Protein AF-A0A8S1RI18-F1 (afdb_monomer_lite)

Radius of gyration: 28.39 Å; chains: 1; bounding box: 88×95×50 Å

Foldseek 3Di:
DDPVVVVVVVVVVVVPDDDPPPPPPPPVPPPPVVVVVVVVVVVVPDQKDWDWDAALVGDTAIEMEGAPPPPPDDPLQVVCVVVVLQAAAEEEEEFQAFPPPVCPVPPLLLLLLLVLVLCLVRVYAYEYAQADRNNLVNCVVSVHAYEHEHAQVAADEDDNDDPDDDRRYGDPSHRYYYHHDDPPGHQLNCLLVRVVSNQSSQCGPCCVPVVDDGFAYAYEYPCNDPSRLSNLVSCLVVLHAYEQEDDDPQSVCVLVVHPRPDPSSVVSVPDPSYHYHYDPDSHSNVSNCVSNCRRPDDDDPDPPDDPDD

Sequence (309 aa):
MSEQAEEELQQQLDEQQQPDNNQFDTQIPSEDPNVFMTQQKLEQNQVWKCFDFLFPAGKLAKLIKLNYSQPKTFPMTEILTKLKLDDGLPVLNFIGCRHNFDNPNSNRGKFYAGIARACHNTDAVIIDNAITTGIEKYSLRRNCTLIGIAPEQAVSYPKLNPTKIEKNELSNGHTHIFLIGGDNVNYGTEALFKINLCKAIATGKISKTQGRPRCKIVNILFADSNDCFDEIREAIINKLPIIVVRGSHLCNQFIDQEKILDAEFEDIMNDKDGFFFPLQKLDSEVIAQMVHYLLTFTPSLPKKELNKK

Structure (mmCIF, N/CA/C/O backbone):
data_AF-A0A8S1RI18-F1
#
_entry.id   AF-A0A8S1RI18-F1
#
loop_
_atom_site.group_PDB
_atom_site.id
_atom_site.type_symbol
_atom_site.label_atom_id
_atom_site.label_alt_id
_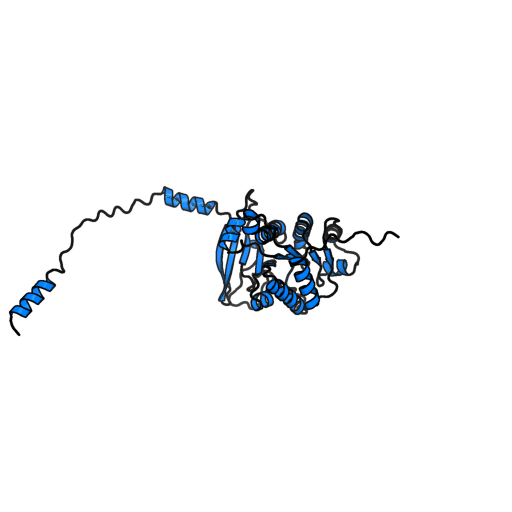atom_site.label_comp_id
_atom_site.label_asym_id
_atom_site.label_entity_id
_atom_site.label_seq_id
_atom_site.pdbx_PDB_ins_code
_atom_site.Cartn_x
_atom_site.Cartn_y
_atom_site.Cartn_z
_atom_site.occupancy
_atom_site.B_iso_or_equiv
_atom_site.auth_seq_id
_atom_site.auth_comp_id
_atom_site.auth_asym_id
_atom_site.auth_atom_id
_atom_site.pdbx_PDB_model_num
ATOM 1 N N . MET A 1 1 ? -47.232 -69.186 26.752 1.00 54.38 1 MET A N 1
ATOM 2 C CA . MET A 1 1 ? -47.227 -67.740 27.039 1.00 54.38 1 MET A CA 1
ATOM 3 C C . MET A 1 1 ? -48.680 -67.329 27.088 1.00 54.38 1 MET A C 1
ATOM 5 O O . MET A 1 1 ? -49.419 -67.746 26.211 1.00 54.38 1 MET A O 1
ATOM 9 N N . SER A 1 2 ? -49.099 -66.753 28.208 1.00 58.75 2 SER A N 1
ATOM 10 C CA . SER A 1 2 ? -50.499 -66.580 28.608 1.00 58.75 2 SER A CA 1
ATOM 11 C C . SER A 1 2 ? -51.198 -65.482 27.807 1.00 58.75 2 SER A C 1
ATOM 13 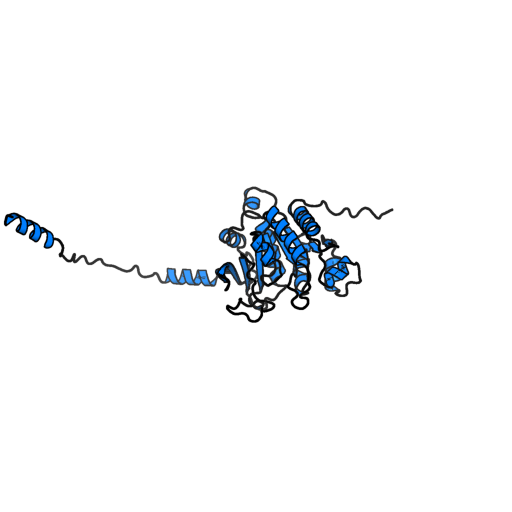O O . SER A 1 2 ? -50.578 -64.455 27.555 1.00 58.75 2 SER A O 1
ATOM 15 N N . GLU A 1 3 ? -52.486 -65.673 27.497 1.00 54.62 3 GLU A N 1
ATOM 16 C CA . GLU A 1 3 ? -53.381 -64.705 26.819 1.00 54.62 3 GLU A CA 1
ATOM 17 C C . GLU A 1 3 ? -53.357 -63.298 27.450 1.00 54.62 3 GLU A C 1
ATOM 19 O O . GLU A 1 3 ? -53.548 -62.303 26.764 1.00 54.62 3 GLU A O 1
ATOM 24 N N . GLN A 1 4 ? -53.002 -63.191 28.733 1.00 56.34 4 GLN A N 1
ATOM 25 C CA . GLN A 1 4 ? -52.826 -61.910 29.429 1.00 56.34 4 GLN A CA 1
ATOM 26 C C . GLN A 1 4 ? -51.651 -61.059 28.911 1.00 56.34 4 GLN A C 1
ATOM 28 O O . GLN A 1 4 ? -51.648 -59.852 29.111 1.00 56.34 4 GLN A O 1
ATOM 33 N N . ALA A 1 5 ? -50.664 -61.653 28.231 1.00 57.31 5 ALA A N 1
ATOM 34 C CA . ALA A 1 5 ? -49.534 -60.914 27.659 1.00 57.31 5 ALA A CA 1
ATOM 35 C C . ALA A 1 5 ? -49.830 -60.342 26.258 1.00 57.31 5 ALA A C 1
ATOM 37 O O . ALA A 1 5 ? -49.127 -59.435 25.817 1.00 57.31 5 ALA A O 1
ATOM 38 N N . GLU A 1 6 ? -50.855 -60.848 25.560 1.00 57.34 6 GLU A N 1
ATOM 39 C CA . GLU A 1 6 ? -51.304 -60.290 24.274 1.00 57.34 6 GLU A CA 1
ATOM 40 C C . GLU A 1 6 ? -52.305 -59.139 24.472 1.00 57.34 6 GLU A C 1
ATOM 42 O O . GLU A 1 6 ? -52.260 -58.171 23.716 1.00 57.34 6 GLU A O 1
ATOM 47 N N . GLU A 1 7 ? -53.126 -59.157 25.532 1.00 58.88 7 GLU A N 1
ATOM 48 C CA . GLU A 1 7 ? -54.029 -58.034 25.849 1.00 58.88 7 GLU A CA 1
ATOM 49 C C . GLU A 1 7 ? -53.285 -56.763 26.303 1.00 58.88 7 GLU A C 1
ATOM 51 O O . GLU A 1 7 ? -53.672 -55.659 25.915 1.00 58.88 7 GLU A O 1
ATOM 56 N N . GLU A 1 8 ? -52.179 -56.887 27.049 1.00 58.62 8 GLU A N 1
ATOM 57 C CA . GLU A 1 8 ? -51.375 -55.722 27.466 1.00 58.62 8 GLU A CA 1
ATOM 58 C C . GLU A 1 8 ? -50.598 -55.084 26.300 1.00 58.62 8 GLU A C 1
ATOM 60 O O . GLU A 1 8 ? -50.376 -53.871 26.293 1.00 58.62 8 GLU A O 1
ATOM 65 N N . LEU A 1 9 ? -50.226 -55.866 25.278 1.00 54.62 9 LEU A N 1
ATOM 66 C CA . LEU A 1 9 ? -49.532 -55.350 24.094 1.00 54.62 9 LEU A CA 1
ATOM 67 C C . LEU A 1 9 ? -50.502 -54.680 23.105 1.00 54.62 9 LEU A C 1
ATOM 69 O O . LEU A 1 9 ? -50.125 -53.720 22.432 1.00 54.62 9 LEU A O 1
ATOM 73 N N . GLN A 1 10 ? -51.759 -55.134 23.053 1.00 56.03 10 GLN A N 1
ATOM 74 C CA . GLN A 1 10 ? -52.799 -54.510 22.234 1.00 56.03 10 GLN A CA 1
ATOM 75 C C . GLN A 1 10 ? -53.278 -53.175 22.841 1.00 56.03 10 GLN A C 1
ATOM 77 O O . GLN A 1 10 ? -53.477 -52.213 22.103 1.00 56.03 10 GLN A O 1
ATOM 82 N N . GLN A 1 11 ? -53.360 -53.059 24.176 1.00 55.84 11 GLN A N 1
ATOM 83 C CA . GLN A 1 11 ? -53.716 -51.791 24.838 1.00 55.84 11 GLN A CA 1
ATOM 84 C C . GLN A 1 11 ? -52.637 -50.702 24.712 1.00 55.84 11 GLN A C 1
ATOM 86 O O . GLN A 1 11 ? -52.975 -49.523 24.663 1.00 55.84 11 GLN A O 1
ATOM 91 N N . GLN A 1 12 ? -51.354 -51.060 24.582 1.00 54.59 12 GLN A N 1
ATOM 92 C CA . GLN A 1 12 ? -50.283 -50.073 24.361 1.00 54.59 12 GLN A CA 1
ATOM 93 C C . GLN A 1 12 ? -50.201 -49.554 22.915 1.00 54.59 12 GLN A C 1
ATOM 95 O O . GLN A 1 12 ? -49.590 -48.510 22.679 1.00 54.59 12 GLN A O 1
ATOM 100 N N . LEU A 1 13 ? -50.811 -50.244 21.945 1.00 51.06 13 LEU A N 1
ATOM 101 C CA . LEU A 1 13 ? -50.834 -49.817 20.539 1.00 51.06 13 LEU A CA 1
ATOM 102 C C . LEU A 1 13 ? -52.035 -48.918 20.197 1.00 51.06 13 LEU A C 1
ATOM 104 O O . LEU A 1 13 ? -51.938 -48.128 19.257 1.00 51.06 13 LEU A O 1
ATOM 108 N N . ASP A 1 14 ? -53.109 -48.957 20.990 1.00 47.59 14 ASP A N 1
ATOM 109 C CA . ASP A 1 14 ? -54.308 -48.132 20.775 1.00 47.59 14 ASP A CA 1
ATOM 110 C C . ASP A 1 14 ? -54.229 -46.730 21.427 1.00 47.59 14 ASP A C 1
ATOM 112 O O . ASP A 1 14 ? -54.987 -45.834 21.054 1.00 47.59 14 ASP A O 1
ATOM 116 N N . GLU A 1 15 ? -53.264 -46.469 22.320 1.00 44.47 15 GLU A N 1
ATOM 117 C CA . GLU A 1 15 ? -53.030 -45.128 22.899 1.00 44.47 15 GLU A CA 1
ATOM 118 C C . GLU A 1 15 ? -52.176 -44.188 22.015 1.00 44.47 15 GLU A C 1
ATOM 120 O O . GLU A 1 15 ? -51.974 -43.027 22.368 1.00 44.47 15 GLU A O 1
ATOM 125 N N . GLN A 1 16 ? -51.707 -44.626 20.836 1.00 45.16 16 GLN A N 1
ATOM 126 C CA . GLN A 1 16 ? -50.887 -43.796 19.928 1.00 45.16 16 GLN A CA 1
ATOM 127 C C . GLN A 1 16 ? -51.613 -43.241 18.690 1.00 45.16 16 GLN A C 1
ATOM 129 O O . GLN A 1 16 ? -50.969 -42.658 17.817 1.00 45.16 16 GLN A O 1
ATOM 134 N N . GLN A 1 17 ? -52.942 -43.349 18.597 1.00 44.94 17 GLN A N 1
ATOM 135 C CA . GLN A 1 17 ? -53.705 -42.743 17.495 1.00 44.94 17 GLN A CA 1
ATOM 136 C C . GLN A 1 17 ? -54.956 -42.003 17.982 1.00 44.94 17 GLN A C 1
ATOM 138 O O . GLN A 1 17 ? -56.080 -42.328 17.611 1.00 44.94 17 GLN A O 1
ATOM 143 N N . GLN A 1 18 ? -54.761 -40.943 18.768 1.00 43.41 18 GLN A N 1
ATOM 144 C CA . GLN A 1 18 ? -55.733 -39.850 18.819 1.00 43.41 18 GLN A CA 1
ATOM 145 C C . GLN A 1 18 ? -55.177 -38.644 18.053 1.00 43.41 18 GLN A C 1
ATOM 147 O O . GLN A 1 18 ? -54.109 -38.141 18.403 1.00 43.41 18 GLN A O 1
ATOM 152 N N . PRO A 1 19 ? -55.860 -38.163 16.998 1.00 40.69 19 PRO A N 1
ATOM 153 C CA . PRO A 1 19 ? -55.546 -36.871 16.421 1.00 40.69 19 PRO A CA 1
ATOM 154 C C . PRO A 1 19 ? -56.014 -35.802 17.409 1.00 40.69 19 PRO A C 1
ATOM 156 O O . PRO A 1 19 ? -57.213 -35.567 17.565 1.00 40.69 19 PRO A O 1
ATOM 159 N N . ASP A 1 20 ? -55.059 -35.166 18.083 1.00 38.50 20 ASP A N 1
ATOM 160 C CA . ASP A 1 20 ? -55.299 -33.952 18.851 1.00 38.50 20 ASP A CA 1
ATOM 161 C C . ASP A 1 20 ? -55.822 -32.881 17.889 1.00 38.50 20 ASP A C 1
ATOM 163 O O . ASP A 1 20 ? -55.082 -32.238 17.143 1.00 38.50 20 ASP A O 1
ATOM 167 N N . ASN A 1 21 ? -57.140 -32.711 17.887 1.00 42.19 21 ASN A N 1
ATOM 168 C CA . ASN A 1 21 ? -57.851 -31.699 17.122 1.00 42.19 21 ASN A CA 1
ATOM 169 C C . ASN A 1 21 ? -57.775 -30.351 17.861 1.00 42.19 21 ASN A C 1
ATOM 171 O O . ASN A 1 21 ? -58.778 -29.669 18.069 1.00 42.19 21 ASN A O 1
ATOM 175 N N . ASN A 1 22 ? -56.568 -29.976 18.290 1.00 39.34 22 ASN A N 1
ATOM 176 C CA . ASN A 1 22 ? -56.281 -28.627 18.738 1.00 39.34 22 ASN A CA 1
ATOM 177 C C . ASN A 1 22 ? -56.082 -27.779 17.487 1.00 39.34 22 ASN A C 1
ATOM 179 O O . ASN A 1 22 ? -55.027 -27.806 16.852 1.00 39.34 22 ASN A O 1
ATOM 183 N N . GLN A 1 23 ? -57.119 -27.015 17.141 1.00 44.06 23 GLN A N 1
ATOM 184 C CA . GLN A 1 23 ? -56.980 -25.814 16.327 1.00 44.06 23 GLN A CA 1
ATOM 185 C C . GLN A 1 23 ? -55.990 -24.877 17.031 1.00 44.06 23 GLN A C 1
ATOM 187 O O . GLN A 1 23 ? -56.370 -24.008 17.813 1.00 44.06 23 GLN A O 1
ATOM 192 N N . PHE A 1 24 ? -54.698 -25.071 16.770 1.00 37.12 24 PHE A N 1
ATOM 193 C CA . PHE A 1 24 ? -53.731 -24.004 16.917 1.00 37.12 24 PHE A CA 1
ATOM 194 C C . PHE A 1 24 ? -54.097 -22.971 15.867 1.00 37.12 24 PHE A C 1
ATOM 196 O O . PHE A 1 24 ? -53.894 -23.174 14.671 1.00 37.12 24 PHE A O 1
ATOM 203 N N . ASP A 1 25 ? -54.680 -21.881 16.346 1.00 41.97 25 ASP A N 1
ATOM 204 C CA . ASP A 1 25 ? -54.830 -20.636 15.618 1.00 41.97 25 ASP A CA 1
ATOM 205 C C . ASP A 1 25 ? -53.409 -20.112 15.341 1.00 41.97 25 ASP A C 1
ATOM 207 O O . ASP A 1 25 ? -52.864 -19.270 16.054 1.00 41.97 25 ASP A O 1
ATOM 211 N N . THR A 1 26 ? -52.735 -20.688 14.340 1.00 41.25 26 THR A N 1
ATOM 212 C CA . THR A 1 26 ? -51.529 -20.122 13.742 1.00 41.25 26 THR A CA 1
ATOM 213 C C . THR A 1 26 ? -51.964 -18.930 12.910 1.00 41.25 26 THR A C 1
ATOM 215 O O . THR A 1 26 ? -51.890 -18.914 11.682 1.00 41.25 26 THR A O 1
ATOM 218 N N . GLN A 1 27 ? -52.383 -17.876 13.610 1.00 38.00 27 GLN A N 1
ATOM 219 C CA . GLN A 1 27 ? -52.163 -16.534 13.116 1.00 38.00 27 GLN A CA 1
ATOM 220 C C . GLN A 1 27 ? -50.649 -16.401 12.972 1.00 38.00 27 GLN A C 1
ATOM 222 O O . GLN A 1 27 ? -49.933 -16.102 13.927 1.00 38.00 27 GLN A O 1
ATOM 227 N N . ILE A 1 28 ? -50.154 -16.708 11.770 1.00 44.69 28 ILE A N 1
ATOM 228 C CA . ILE A 1 28 ? -48.873 -16.208 11.286 1.00 44.69 28 ILE A CA 1
ATOM 229 C C . ILE A 1 28 ? -48.911 -14.725 11.652 1.00 44.69 28 ILE A C 1
ATOM 231 O O . ILE A 1 28 ? -49.828 -14.045 11.175 1.00 44.69 28 ILE A O 1
ATOM 235 N N . PRO A 1 29 ? -48.031 -14.233 12.547 1.00 42.97 29 PRO A N 1
ATOM 236 C CA . PRO A 1 29 ? -47.996 -12.817 12.864 1.00 42.97 29 PRO A CA 1
ATOM 237 C C . PRO A 1 29 ? -47.922 -12.114 11.523 1.00 42.97 29 PRO A C 1
ATOM 239 O O . PRO A 1 29 ? -47.009 -12.411 10.749 1.00 42.97 29 PRO A O 1
ATOM 242 N N . SER A 1 30 ? -48.932 -11.304 11.198 1.00 48.03 30 SER A N 1
ATOM 243 C CA . SER A 1 30 ? -48.965 -10.586 9.931 1.00 48.03 30 SER A CA 1
ATOM 244 C C . SER A 1 30 ? -47.607 -9.922 9.789 1.00 48.03 30 SER A C 1
ATOM 246 O O . SER A 1 30 ? -47.255 -9.131 10.669 1.00 48.03 30 SER A O 1
ATOM 248 N N . GLU A 1 31 ? -46.827 -10.323 8.779 1.00 49.22 31 GLU A N 1
ATOM 249 C CA . GLU A 1 31 ? -45.525 -9.730 8.505 1.00 49.22 31 GLU A CA 1
ATOM 250 C C . GLU A 1 31 ? -45.768 -8.237 8.417 1.00 49.22 31 GLU A C 1
ATOM 252 O O . GLU A 1 31 ? -46.395 -7.764 7.471 1.00 49.22 31 GLU A O 1
ATOM 257 N N . ASP A 1 32 ? -45.391 -7.520 9.474 1.00 48.16 32 ASP A N 1
ATOM 258 C CA . ASP A 1 32 ? -45.675 -6.107 9.584 1.00 48.16 32 ASP A CA 1
ATOM 259 C C . ASP A 1 32 ? -44.940 -5.478 8.395 1.00 48.16 32 ASP A C 1
ATOM 261 O O . ASP A 1 32 ? -43.704 -5.537 8.343 1.00 48.16 32 ASP A O 1
ATOM 265 N N . PRO A 1 33 ? -45.649 -4.952 7.378 1.00 49.59 33 PRO A N 1
ATOM 266 C CA . PRO A 1 33 ? -45.019 -4.499 6.139 1.00 49.59 33 PRO A CA 1
ATOM 267 C C . PRO A 1 33 ? -44.017 -3.372 6.416 1.00 49.59 33 PRO A C 1
ATOM 269 O O . PRO A 1 33 ? -43.112 -3.110 5.620 1.00 49.59 33 PRO A O 1
ATOM 272 N N . ASN A 1 34 ? -44.121 -2.752 7.594 1.00 51.06 34 ASN A N 1
ATOM 273 C CA . ASN A 1 34 ? -43.151 -1.813 8.121 1.00 51.06 34 ASN A CA 1
ATOM 274 C C . ASN A 1 34 ? -41.800 -2.463 8.454 1.00 51.06 34 ASN A C 1
ATOM 276 O O . ASN A 1 34 ? -40.777 -1.837 8.202 1.00 51.06 34 ASN A O 1
ATOM 280 N N . VAL A 1 35 ? -41.734 -3.702 8.948 1.00 49.06 35 VAL A N 1
ATOM 281 C CA . VAL A 1 35 ? -40.464 -4.387 9.269 1.00 49.06 35 VAL A CA 1
ATOM 282 C C . VAL A 1 35 ? -39.681 -4.709 7.989 1.00 49.06 35 VAL A C 1
ATOM 284 O O . VAL A 1 35 ? -38.484 -4.418 7.914 1.00 49.06 35 VAL A O 1
ATOM 287 N N . PHE A 1 36 ? -40.363 -5.190 6.944 1.00 43.41 36 PHE A N 1
ATOM 288 C CA . PHE A 1 36 ? -39.761 -5.457 5.629 1.00 43.41 36 PHE A CA 1
ATOM 289 C C . PHE A 1 36 ? -39.310 -4.168 4.921 1.00 43.41 36 PHE A C 1
ATOM 291 O O . PHE A 1 36 ? -38.193 -4.090 4.402 1.00 43.41 36 PHE A O 1
ATOM 298 N N . MET A 1 37 ? -40.133 -3.113 4.961 1.00 45.47 37 MET A N 1
ATOM 299 C CA . MET A 1 37 ? -39.761 -1.806 4.405 1.00 45.47 37 MET A CA 1
ATOM 300 C C . MET A 1 37 ? -38.626 -1.124 5.180 1.00 45.47 37 MET A C 1
ATOM 302 O O . MET A 1 37 ? -37.830 -0.400 4.581 1.00 45.47 37 MET A O 1
ATOM 306 N N . THR A 1 38 ? -38.506 -1.361 6.491 1.00 47.53 38 THR A N 1
ATOM 307 C CA . THR A 1 38 ? -37.419 -0.794 7.305 1.00 47.53 38 THR A CA 1
ATOM 308 C C . THR A 1 38 ? -36.087 -1.485 7.012 1.00 47.53 38 THR A C 1
ATOM 310 O O . THR A 1 38 ? -35.077 -0.793 6.894 1.00 47.53 38 THR A O 1
ATOM 313 N N . GLN A 1 39 ? -36.070 -2.808 6.789 1.00 44.31 39 GLN A N 1
ATOM 314 C CA . GLN A 1 39 ? -34.868 -3.528 6.340 1.00 44.31 39 GLN A CA 1
ATOM 315 C C . GLN A 1 39 ? -34.424 -3.115 4.928 1.00 44.31 39 GLN A C 1
ATOM 317 O O . GLN A 1 39 ? -33.249 -2.805 4.734 1.00 44.31 39 GLN A O 1
ATOM 322 N N . GLN A 1 40 ? -35.346 -2.991 3.966 1.00 47.97 40 GLN A N 1
ATOM 323 C CA . GLN A 1 40 ? -35.005 -2.513 2.617 1.00 47.97 40 GLN A CA 1
ATOM 324 C C . GLN A 1 40 ? -34.518 -1.053 2.604 1.00 47.97 40 GLN A C 1
ATOM 326 O O . GLN A 1 40 ? -33.571 -0.728 1.886 1.00 47.97 40 GLN A O 1
ATOM 331 N N . LYS A 1 41 ? -35.095 -0.163 3.429 1.00 45.03 41 LYS A N 1
ATOM 332 C CA . LYS A 1 41 ? -34.588 1.216 3.589 1.00 45.03 41 LYS A CA 1
ATOM 333 C C . LYS A 1 41 ? -33.220 1.280 4.275 1.00 45.03 41 LYS A C 1
ATOM 335 O O . LYS A 1 41 ? -32.428 2.163 3.950 1.00 45.03 41 LYS A O 1
ATOM 340 N N . LEU A 1 42 ? -32.932 0.370 5.208 1.00 49.25 42 LEU A N 1
ATOM 341 C CA . LEU A 1 42 ? -31.613 0.242 5.843 1.00 49.25 42 LEU A CA 1
ATOM 342 C C . LEU A 1 42 ? -30.545 -0.222 4.841 1.00 49.25 42 LEU A C 1
ATOM 344 O O . LEU A 1 42 ? -29.436 0.309 4.853 1.00 49.25 42 LEU A O 1
ATOM 348 N N . GLU A 1 43 ? -30.884 -1.136 3.928 1.00 51.03 43 GLU A N 1
ATOM 349 C CA . GLU A 1 43 ? -29.981 -1.571 2.854 1.00 51.03 43 GLU A CA 1
ATOM 350 C C . GLU A 1 43 ? -29.734 -0.488 1.792 1.00 51.03 43 GLU A C 1
ATOM 352 O O . GLU A 1 43 ? -28.623 -0.387 1.268 1.00 51.03 43 GLU A O 1
ATOM 357 N N . GLN A 1 44 ? -30.731 0.354 1.494 1.00 50.12 44 GLN A N 1
ATOM 358 C CA . GLN A 1 44 ? -30.609 1.434 0.502 1.00 50.12 44 GLN A CA 1
ATOM 359 C C . GLN A 1 44 ? -29.662 2.568 0.930 1.00 50.12 44 GLN A C 1
ATOM 361 O O . GLN A 1 44 ? -29.113 3.250 0.069 1.00 50.12 44 GLN A O 1
ATOM 366 N N . ASN A 1 45 ? -29.410 2.738 2.233 1.00 60.25 45 ASN A N 1
ATOM 367 C CA . ASN A 1 45 ? -28.475 3.742 2.762 1.00 60.25 45 ASN A CA 1
ATOM 368 C C . ASN A 1 45 ? -27.109 3.160 3.162 1.00 60.25 45 ASN A C 1
ATOM 370 O O . ASN A 1 45 ? -26.281 3.856 3.757 1.00 60.25 45 ASN A O 1
ATOM 374 N N . GLN A 1 46 ? -26.854 1.883 2.871 1.00 74.25 46 GLN A N 1
ATOM 375 C CA . GLN A 1 46 ? -25.617 1.240 3.285 1.00 74.25 46 GLN A CA 1
ATOM 376 C C . GLN A 1 46 ? -24.451 1.679 2.385 1.00 74.25 46 GLN A C 1
ATOM 378 O O . GLN A 1 46 ? -24.305 1.227 1.251 1.00 74.25 46 GLN A O 1
ATOM 383 N N . VAL A 1 47 ? -23.583 2.550 2.909 1.00 87.62 47 VAL A N 1
ATOM 384 C CA . VAL A 1 47 ? -22.419 3.094 2.175 1.00 87.62 47 VAL A CA 1
ATOM 385 C C . VAL A 1 47 ? -21.312 2.063 1.918 1.00 87.62 47 VAL A C 1
ATOM 387 O O . VAL A 1 47 ? -20.352 2.348 1.204 1.00 87.62 47 VAL A O 1
ATOM 390 N N . TRP A 1 48 ? -21.420 0.862 2.496 1.00 92.25 48 TRP A N 1
ATOM 391 C CA . TRP A 1 48 ? -20.463 -0.220 2.296 1.00 92.25 48 TRP A CA 1
ATOM 392 C C . TRP A 1 48 ? -21.083 -1.608 2.478 1.00 92.25 48 TRP A C 1
ATOM 394 O O . TRP A 1 48 ? -21.988 -1.797 3.286 1.00 92.25 48 TRP A O 1
ATOM 404 N N . LYS A 1 49 ? -20.551 -2.607 1.771 1.00 94.00 49 LYS A N 1
ATOM 405 C CA . LYS A 1 49 ? -20.894 -4.029 1.931 1.00 94.00 49 LYS A CA 1
ATOM 406 C C . LYS A 1 49 ? -19.622 -4.855 2.070 1.00 94.00 49 LYS A C 1
ATOM 408 O O . LYS A 1 49 ? -18.593 -4.491 1.513 1.00 94.00 49 LYS A O 1
ATOM 413 N N . CYS A 1 50 ? -19.685 -5.958 2.812 1.00 95.94 50 CYS A N 1
ATOM 414 C CA . CYS A 1 50 ? -18.555 -6.866 3.014 1.00 95.94 50 CYS A CA 1
ATOM 415 C C . CYS A 1 50 ? -18.964 -8.294 2.659 1.00 95.94 50 CYS A C 1
ATOM 417 O O . CYS A 1 50 ? -19.989 -8.776 3.140 1.00 95.94 50 CYS A O 1
ATOM 419 N N . PHE A 1 51 ? -18.152 -8.937 1.827 1.00 97.06 51 PHE A N 1
ATOM 420 C CA . PHE A 1 51 ? -18.369 -10.260 1.261 1.00 97.06 51 PHE A CA 1
ATOM 421 C C . PHE A 1 51 ? -17.171 -11.161 1.553 1.00 97.06 51 PHE A C 1
ATOM 423 O O . PHE A 1 51 ? -16.034 -10.691 1.657 1.00 97.06 51 PHE A O 1
ATOM 430 N N . ASP A 1 52 ? -17.419 -12.465 1.618 1.00 97.31 52 ASP A N 1
ATOM 431 C CA . ASP A 1 52 ? -16.369 -13.466 1.480 1.00 97.31 52 ASP A CA 1
ATOM 432 C C . ASP A 1 52 ? -16.082 -13.682 -0.004 1.00 97.31 52 ASP A C 1
ATOM 434 O O . ASP A 1 52 ? -16.965 -14.045 -0.779 1.00 97.31 52 ASP A O 1
ATOM 438 N N . PHE A 1 53 ? -14.847 -13.409 -0.410 1.00 96.75 53 PHE A N 1
ATOM 439 C CA . PHE A 1 53 ? -14.403 -13.500 -1.790 1.00 96.75 53 PHE A CA 1
ATOM 440 C C . PHE A 1 53 ? -13.458 -14.683 -1.956 1.00 96.75 53 PHE A C 1
ATOM 442 O O . PHE A 1 53 ? -12.378 -14.717 -1.365 1.00 96.75 53 PHE A O 1
ATOM 449 N N . LEU A 1 54 ? -13.879 -15.656 -2.760 1.00 96.19 54 LEU A N 1
ATOM 450 C CA . LEU A 1 54 ? -13.099 -16.842 -3.080 1.00 96.19 54 LEU A CA 1
ATOM 451 C C . LEU A 1 54 ? -12.370 -16.627 -4.407 1.00 96.19 54 LEU A C 1
ATOM 453 O O . LEU A 1 54 ? -12.989 -16.579 -5.469 1.00 96.19 54 LEU A O 1
ATOM 457 N N . PHE A 1 55 ? -11.047 -16.520 -4.346 1.00 94.19 55 PHE A N 1
ATOM 458 C CA . PHE A 1 55 ? -10.210 -16.545 -5.537 1.00 94.19 55 PHE A CA 1
ATOM 459 C C .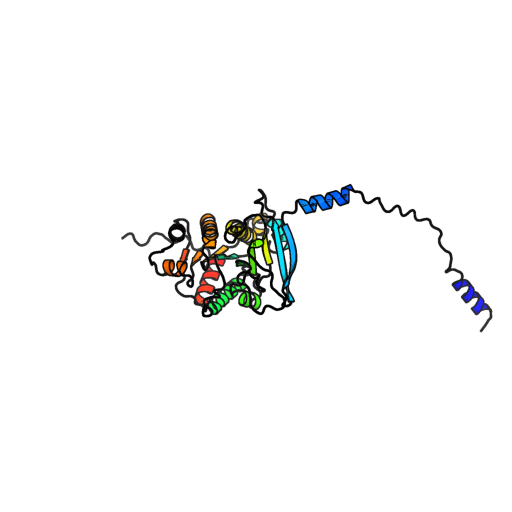 PHE A 1 55 ? -10.312 -17.912 -6.231 1.00 94.19 55 PHE A C 1
ATOM 461 O O . PHE A 1 55 ? -10.397 -18.929 -5.538 1.00 94.19 55 PHE A O 1
ATOM 468 N N . PRO A 1 56 ? -10.191 -17.987 -7.571 1.00 90.81 56 PRO A N 1
ATOM 469 C CA . PRO A 1 56 ? -10.216 -19.258 -8.301 1.00 90.81 56 PRO A CA 1
ATOM 470 C C . PRO A 1 56 ? -9.212 -20.309 -7.810 1.00 90.81 56 PRO A C 1
ATOM 472 O O . PRO A 1 56 ? -9.472 -21.503 -7.881 1.00 90.81 56 PRO A O 1
ATOM 475 N N . ALA A 1 57 ? -8.083 -19.873 -7.249 1.00 86.25 57 ALA A N 1
ATOM 476 C CA . ALA A 1 57 ? -7.083 -20.750 -6.641 1.00 86.25 57 ALA A CA 1
ATOM 477 C C . ALA A 1 57 ? -7.470 -21.271 -5.236 1.00 86.25 57 ALA A C 1
ATOM 479 O O . ALA A 1 57 ? -6.624 -21.823 -4.537 1.00 86.25 57 ALA A O 1
ATOM 480 N N . GLY A 1 58 ? -8.709 -21.048 -4.787 1.00 89.50 58 GLY A N 1
ATOM 481 C CA . GLY A 1 58 ? -9.253 -21.550 -3.522 1.00 89.50 58 GLY A CA 1
ATOM 482 C C . GLY A 1 58 ? -8.981 -20.678 -2.292 1.00 89.50 58 GLY A C 1
ATOM 483 O O . GLY A 1 58 ? -9.382 -21.038 -1.188 1.00 89.50 58 GLY A O 1
ATOM 484 N N . LYS A 1 59 ? -8.311 -19.531 -2.442 1.00 92.69 59 LYS A N 1
ATOM 485 C CA . LYS A 1 59 ? -8.003 -18.644 -1.314 1.00 92.69 59 LYS A CA 1
ATOM 486 C C . LYS A 1 59 ? -9.179 -17.720 -1.003 1.00 92.69 59 LYS A C 1
ATOM 488 O O . LYS A 1 59 ? -9.734 -17.100 -1.904 1.00 92.69 59 LYS A O 1
ATOM 493 N N . LEU A 1 60 ? -9.498 -17.570 0.278 1.00 95.62 60 LEU A N 1
ATOM 494 C CA . LEU A 1 60 ? -10.490 -16.611 0.756 1.00 95.62 60 LEU A CA 1
ATOM 495 C C . LEU A 1 60 ? -9.856 -15.251 1.081 1.00 95.62 60 LEU A C 1
ATOM 497 O O . LEU A 1 60 ? -8.760 -15.175 1.640 1.00 95.62 60 LEU A O 1
ATOM 501 N N . ALA A 1 61 ? -10.585 -14.185 0.773 1.00 97.62 61 ALA A N 1
ATOM 502 C CA . ALA A 1 61 ? -10.317 -12.817 1.194 1.00 97.62 61 ALA A CA 1
ATOM 503 C C . ALA A 1 61 ? -11.627 -12.126 1.594 1.00 97.62 61 ALA A C 1
ATOM 505 O O . ALA A 1 61 ? -12.711 -12.545 1.190 1.00 97.62 61 ALA A O 1
ATOM 506 N N . LYS A 1 62 ? -11.541 -11.043 2.366 1.00 98.19 62 LYS A N 1
ATOM 507 C CA . LYS A 1 62 ? -12.684 -10.153 2.599 1.00 98.19 62 LYS A CA 1
ATOM 508 C C . LYS A 1 62 ? -12.745 -9.113 1.488 1.00 98.19 62 LYS A C 1
ATOM 510 O O . LYS A 1 62 ? -11.780 -8.382 1.285 1.00 98.19 62 LYS A O 1
ATOM 515 N N . LEU A 1 63 ? -13.870 -9.027 0.789 1.00 98.19 63 LEU A N 1
ATOM 516 C CA . LEU A 1 63 ? -14.120 -8.010 -0.228 1.00 98.19 63 LEU A CA 1
ATOM 517 C C . LEU A 1 63 ? -15.089 -6.968 0.318 1.00 98.19 63 LEU A C 1
ATOM 519 O O . LEU A 1 63 ? -16.232 -7.279 0.641 1.00 98.19 63 LEU A O 1
ATOM 523 N N . ILE A 1 64 ? -14.634 -5.729 0.397 1.00 97.25 64 ILE A N 1
ATOM 524 C CA . ILE A 1 64 ? -15.380 -4.587 0.892 1.00 97.25 64 ILE A CA 1
ATOM 525 C C . ILE A 1 64 ? -15.688 -3.692 -0.301 1.00 97.25 64 ILE A C 1
ATOM 527 O O . ILE A 1 64 ? -14.779 -3.122 -0.893 1.00 97.25 64 ILE A O 1
ATOM 531 N N . LYS A 1 65 ? -16.964 -3.559 -0.656 1.00 95.50 65 LYS A N 1
ATOM 532 C CA . LYS A 1 65 ? -17.408 -2.607 -1.679 1.00 95.50 65 LYS A CA 1
ATOM 533 C C . LYS A 1 65 ? -17.905 -1.346 -1.002 1.00 95.50 65 LYS A C 1
ATOM 535 O O . LYS A 1 65 ? -18.753 -1.431 -0.116 1.00 95.50 65 LYS A O 1
ATOM 540 N N . LEU A 1 66 ? -17.376 -0.202 -1.406 1.00 92.50 66 LEU A N 1
ATOM 541 C CA . LEU A 1 66 ? -17.710 1.109 -0.872 1.00 92.50 66 LEU A CA 1
ATOM 542 C C . LEU A 1 66 ? -18.459 1.897 -1.935 1.00 92.50 66 LEU A C 1
ATOM 544 O O . LEU A 1 66 ? -17.959 2.037 -3.042 1.00 92.50 66 LEU A O 1
ATOM 548 N N . ASN A 1 67 ? -19.613 2.459 -1.596 1.00 86.06 67 ASN A N 1
ATOM 549 C CA . ASN A 1 67 ? -20.213 3.502 -2.418 1.00 86.06 67 ASN A CA 1
ATOM 550 C C . ASN A 1 67 ? -19.664 4.840 -1.918 1.00 86.06 67 ASN A C 1
ATOM 552 O O . ASN A 1 67 ? -20.169 5.415 -0.949 1.00 86.06 67 ASN A O 1
ATOM 556 N N . TYR A 1 68 ? -18.534 5.269 -2.480 1.00 70.25 68 TYR A N 1
ATOM 557 C CA . TYR A 1 68 ? -17.766 6.377 -1.930 1.00 70.25 68 TYR A CA 1
ATOM 558 C C . TYR A 1 68 ? -18.258 7.719 -2.470 1.00 70.25 68 TYR A C 1
ATOM 560 O O . TYR A 1 68 ? -17.567 8.433 -3.187 1.00 70.25 68 TYR A O 1
ATOM 568 N N . SER A 1 69 ? -19.457 8.113 -2.055 1.00 66.81 69 SER A N 1
ATOM 569 C CA . SER A 1 69 ? -19.956 9.477 -2.221 1.00 66.81 69 SER A CA 1
ATOM 570 C C . SER A 1 69 ? -19.490 10.356 -1.049 1.00 66.81 69 SER A C 1
ATOM 572 O O . SER A 1 69 ? -20.332 10.823 -0.287 1.00 66.81 69 SER A O 1
ATOM 574 N N . GLN A 1 70 ? -18.168 10.463 -0.813 1.00 62.16 70 GLN A N 1
ATOM 575 C CA . GLN A 1 70 ? -17.509 11.218 0.283 1.00 62.16 70 GLN A CA 1
ATOM 576 C C . GLN A 1 70 ? -18.439 11.654 1.445 1.00 62.16 70 GLN A C 1
ATOM 578 O O . GLN A 1 70 ? -18.686 12.850 1.637 1.00 62.16 70 GLN A O 1
ATOM 583 N N . PRO A 1 71 ? -19.018 10.721 2.226 1.00 59.47 71 PRO A N 1
ATOM 584 C CA . PRO A 1 71 ? -19.948 11.121 3.267 1.00 59.47 71 PRO A CA 1
ATOM 585 C C . PRO A 1 71 ? -19.184 11.900 4.341 1.00 59.47 71 PRO A C 1
ATOM 587 O O . PRO A 1 71 ? -18.073 11.519 4.716 1.00 59.47 71 PRO A O 1
ATOM 590 N N . LYS A 1 72 ? -19.800 12.961 4.884 1.00 64.62 72 LYS A N 1
ATOM 591 C CA . LYS A 1 72 ? -19.231 13.783 5.976 1.00 64.62 72 LYS A CA 1
ATOM 592 C C . LYS A 1 72 ? -18.717 12.938 7.153 1.00 64.62 72 LYS A C 1
ATOM 594 O O . LYS A 1 72 ? -17.809 13.359 7.862 1.00 64.62 72 LYS A O 1
ATOM 599 N N . THR A 1 73 ? -19.282 11.746 7.347 1.00 74.38 73 THR A N 1
ATOM 600 C CA . THR A 1 73 ? -18.845 10.750 8.328 1.00 74.38 73 THR A CA 1
ATOM 601 C C . THR A 1 73 ? -18.808 9.359 7.690 1.00 74.38 73 THR A C 1
ATOM 603 O O . THR A 1 73 ? -19.836 8.692 7.580 1.00 74.38 73 THR A O 1
ATOM 606 N N . PHE A 1 74 ? -17.628 8.904 7.270 1.00 84.69 74 PHE A N 1
ATOM 607 C CA . PHE A 1 74 ? -17.436 7.535 6.784 1.00 84.69 74 PHE A CA 1
ATOM 608 C C . PHE A 1 74 ? -17.215 6.561 7.966 1.00 84.69 74 PHE A C 1
ATOM 610 O O . PHE A 1 74 ? -16.368 6.846 8.822 1.00 84.69 74 PHE A O 1
ATOM 617 N N . PRO A 1 75 ? -17.917 5.410 8.045 1.00 89.94 75 PRO A N 1
ATOM 618 C CA . PRO A 1 75 ? -17.904 4.512 9.209 1.00 89.94 75 PRO A CA 1
ATOM 619 C C . PRO A 1 75 ? -16.645 3.622 9.289 1.00 89.94 75 PRO A C 1
ATOM 621 O O . PRO A 1 75 ? -16.716 2.416 9.509 1.00 89.94 75 PRO A O 1
ATOM 624 N N . MET A 1 76 ? -15.453 4.212 9.156 1.00 91.25 76 MET A N 1
ATOM 625 C CA . MET A 1 76 ? -14.179 3.480 9.103 1.00 91.25 76 MET A CA 1
ATOM 626 C C . MET A 1 76 ? -13.952 2.578 10.327 1.00 91.25 76 MET A C 1
ATOM 628 O O . MET A 1 76 ? -13.485 1.453 10.200 1.00 91.25 76 MET A O 1
ATOM 632 N N . THR A 1 77 ? -14.303 3.055 11.527 1.00 90.44 77 THR A N 1
ATOM 633 C CA . THR A 1 77 ? -14.076 2.296 12.776 1.00 90.44 77 THR A CA 1
ATOM 634 C C . THR A 1 77 ? -14.949 1.038 12.845 1.00 90.44 77 THR A C 1
ATOM 636 O O . THR A 1 77 ? -14.498 0.002 13.333 1.00 90.44 77 THR A O 1
ATOM 639 N N . GLU A 1 78 ? -16.182 1.115 12.342 1.00 92.31 78 GLU A N 1
ATOM 640 C CA . GLU A 1 78 ? -17.102 -0.024 12.285 1.00 92.31 78 GLU A CA 1
ATOM 641 C C . GLU A 1 78 ? -16.581 -1.087 11.315 1.00 92.31 78 GLU A C 1
ATOM 643 O O . GLU A 1 78 ? -16.491 -2.262 11.673 1.00 92.31 78 GLU A O 1
ATOM 648 N N . ILE A 1 79 ? -16.149 -0.657 10.124 1.00 94.44 79 ILE A N 1
ATOM 649 C CA . ILE A 1 79 ? -15.565 -1.545 9.115 1.00 94.44 79 ILE A CA 1
ATOM 650 C C . ILE A 1 79 ? -14.348 -2.267 9.692 1.00 94.44 79 ILE A C 1
ATOM 652 O O . ILE A 1 79 ? -14.302 -3.495 9.674 1.00 94.44 79 ILE A O 1
ATOM 656 N N . LEU A 1 80 ? -13.393 -1.528 10.268 1.00 95.81 80 LEU A N 1
ATOM 657 C CA . LEU A 1 80 ? -12.185 -2.119 10.850 1.00 95.81 80 LEU A CA 1
ATOM 658 C C . LEU A 1 80 ? -12.501 -3.091 11.992 1.00 95.81 80 LEU A C 1
ATOM 660 O O . LEU A 1 80 ? -11.883 -4.147 12.060 1.00 95.81 80 LEU A O 1
ATOM 664 N N . THR A 1 81 ? -13.503 -2.795 12.826 1.00 94.62 81 THR A N 1
ATOM 665 C CA . THR A 1 81 ? -13.965 -3.723 13.874 1.00 94.62 81 THR A CA 1
ATOM 666 C C . THR A 1 81 ? -14.486 -5.027 13.273 1.00 94.62 81 THR A C 1
ATOM 668 O O . THR A 1 81 ? -14.117 -6.111 13.720 1.00 94.62 81 THR A O 1
ATOM 671 N N . LYS A 1 82 ? -15.324 -4.946 12.229 1.00 95.31 82 LYS A N 1
ATOM 672 C CA . LYS A 1 82 ? -15.866 -6.137 11.556 1.00 95.31 82 LYS A CA 1
ATOM 673 C C . LYS A 1 82 ? -14.765 -6.980 10.907 1.00 95.31 82 LYS A C 1
ATOM 675 O O . LYS A 1 82 ? -14.887 -8.201 10.842 1.00 95.31 82 LYS A O 1
ATOM 680 N N . LEU A 1 83 ? -13.700 -6.332 10.438 1.00 96.19 83 LEU A N 1
ATOM 681 C CA . LEU A 1 83 ? -12.539 -6.979 9.827 1.00 96.19 83 LEU A CA 1
ATOM 682 C C . LEU A 1 83 ? -11.478 -7.435 10.842 1.00 96.19 83 LEU A C 1
ATOM 684 O O . LEU A 1 83 ? -10.525 -8.090 10.435 1.00 96.19 83 LEU A O 1
ATOM 688 N N . LYS A 1 84 ? -11.641 -7.132 12.140 1.00 95.75 84 LYS A N 1
ATOM 689 C CA . LYS A 1 84 ? -10.637 -7.380 13.194 1.00 95.75 84 LYS A CA 1
ATOM 690 C C . LYS A 1 84 ? -9.290 -6.701 12.897 1.00 95.75 84 LYS A C 1
ATOM 692 O O . LYS A 1 84 ? -8.228 -7.297 13.039 1.00 95.75 84 LYS A O 1
ATOM 697 N N . LEU A 1 85 ? -9.353 -5.458 12.421 1.00 95.75 85 LEU A N 1
ATOM 698 C CA . LEU A 1 85 ? -8.210 -4.599 12.074 1.00 95.75 85 LEU A CA 1
ATOM 699 C C . LEU A 1 85 ? -8.180 -3.325 12.934 1.00 95.75 85 LEU A C 1
ATOM 701 O O . LEU A 1 85 ? -7.704 -2.271 12.514 1.00 95.75 85 LEU A O 1
ATOM 705 N N . ASP A 1 86 ? -8.759 -3.397 14.125 1.00 93.31 86 ASP A N 1
ATOM 706 C CA . ASP A 1 86 ? -9.048 -2.272 15.004 1.00 93.31 86 ASP A CA 1
ATOM 707 C C . ASP A 1 86 ? -8.150 -2.212 16.246 1.00 93.31 86 ASP A C 1
ATOM 709 O O . ASP A 1 86 ? -8.348 -1.338 17.082 1.00 93.31 86 ASP A O 1
ATOM 713 N N . ASP A 1 87 ? -7.130 -3.060 16.359 1.00 91.19 87 ASP A N 1
ATOM 714 C CA . ASP A 1 87 ? -6.229 -3.074 17.523 1.00 91.19 87 ASP A CA 1
ATOM 715 C C . ASP A 1 87 ? -5.187 -1.944 17.520 1.00 91.19 87 ASP A C 1
ATOM 717 O O . ASP A 1 87 ? -4.681 -1.561 18.575 1.00 91.19 87 ASP A O 1
ATOM 721 N N . GLY A 1 88 ? -4.922 -1.334 16.361 1.00 93.06 88 GLY A N 1
ATOM 722 C CA . GLY A 1 88 ? -3.834 -0.370 16.197 1.00 93.06 88 GLY A CA 1
ATOM 723 C C . GLY A 1 88 ? -2.565 -1.081 15.742 1.00 93.06 88 GLY A C 1
ATOM 724 O O . GLY A 1 88 ? -1.842 -1.638 16.561 1.00 93.06 88 GLY A O 1
ATOM 725 N N . LEU A 1 89 ? -2.297 -1.072 14.436 1.00 95.44 89 LEU A N 1
ATOM 726 C CA . LEU A 1 89 ? -1.179 -1.806 13.833 1.00 95.44 89 LEU A CA 1
ATOM 727 C C . LEU A 1 89 ? -0.252 -0.855 13.067 1.00 95.44 89 LEU A C 1
ATOM 729 O O . LEU A 1 89 ? -0.741 0.104 12.465 1.00 95.44 89 LEU A O 1
ATOM 733 N N . PRO A 1 90 ? 1.075 -1.081 13.040 1.00 97.31 90 PRO A N 1
ATOM 734 C CA . PRO A 1 90 ? 1.949 -0.354 12.129 1.00 97.31 90 PRO A CA 1
ATOM 735 C C . PRO A 1 90 ? 1.513 -0.579 10.676 1.00 97.31 90 PRO A C 1
ATOM 737 O O . PRO A 1 90 ? 1.029 -1.653 10.321 1.00 97.31 90 PRO A O 1
ATOM 740 N N . VAL A 1 91 ? 1.674 0.434 9.827 1.00 98.44 91 VAL A N 1
ATOM 741 C CA . VAL A 1 91 ? 1.216 0.377 8.432 1.00 98.44 91 VAL A CA 1
ATOM 742 C C . VAL A 1 91 ? 2.367 0.679 7.488 1.00 98.44 91 VAL A C 1
ATOM 744 O O . VAL A 1 91 ? 3.040 1.701 7.623 1.00 98.44 91 VAL A O 1
ATOM 747 N N . LEU A 1 92 ? 2.554 -0.187 6.497 1.00 98.69 92 LEU A N 1
ATOM 748 C CA . LEU A 1 92 ? 3.396 0.067 5.340 1.00 98.69 92 LEU A CA 1
ATOM 749 C C . LEU A 1 92 ? 2.510 0.264 4.108 1.00 98.69 92 LEU A C 1
ATOM 751 O O . LEU A 1 92 ? 1.837 -0.663 3.668 1.00 98.69 92 LEU A O 1
ATOM 755 N N . ASN A 1 93 ? 2.521 1.465 3.548 1.00 98.69 93 ASN A N 1
ATOM 756 C CA . ASN A 1 93 ? 1.725 1.828 2.385 1.00 98.69 93 ASN A CA 1
ATOM 757 C C . ASN A 1 93 ? 2.586 1.882 1.116 1.00 98.69 93 ASN A C 1
ATOM 759 O O . ASN A 1 93 ? 3.647 2.504 1.099 1.00 98.69 93 ASN A O 1
ATOM 763 N N . PHE A 1 94 ? 2.141 1.243 0.042 1.00 98.06 94 PHE A N 1
ATOM 764 C CA . PHE A 1 94 ? 2.790 1.288 -1.265 1.00 98.06 94 PHE A CA 1
ATOM 765 C C . PHE A 1 94 ? 2.137 2.349 -2.140 1.00 98.06 94 PHE A C 1
ATOM 767 O O . PHE A 1 94 ? 0.961 2.227 -2.472 1.00 98.06 94 PHE A O 1
ATOM 774 N N . ILE A 1 95 ? 2.918 3.334 -2.575 1.00 97.44 95 ILE A N 1
ATOM 775 C CA . ILE A 1 95 ? 2.470 4.412 -3.455 1.00 97.44 95 ILE A CA 1
ATOM 776 C C . ILE A 1 95 ? 2.890 4.103 -4.892 1.00 97.44 95 ILE A C 1
ATOM 778 O O . ILE A 1 95 ? 4.079 3.922 -5.184 1.00 97.44 95 ILE A O 1
ATOM 782 N N . GLY A 1 96 ? 1.905 4.037 -5.792 1.00 93.75 96 GLY A N 1
ATOM 783 C CA . GLY A 1 96 ? 2.131 3.835 -7.227 1.00 93.75 96 GLY A CA 1
ATOM 784 C C . GLY A 1 96 ? 2.843 2.527 -7.586 1.00 93.75 96 GLY A C 1
ATOM 785 O O . GLY A 1 96 ? 3.571 2.493 -8.571 1.00 93.75 96 GLY A O 1
ATOM 786 N N . CYS A 1 97 ? 2.700 1.471 -6.781 1.00 93.06 97 CYS A N 1
ATOM 787 C CA . CYS A 1 97 ? 3.311 0.168 -7.055 1.00 93.06 97 CYS A CA 1
ATOM 788 C C . CYS A 1 97 ? 2.479 -0.590 -8.091 1.00 93.06 97 CYS A C 1
ATOM 790 O O . CYS A 1 97 ? 1.285 -0.785 -7.887 1.00 93.06 97 CYS A O 1
ATOM 792 N N . ARG A 1 98 ? 3.074 -1.036 -9.196 1.00 89.75 98 ARG A N 1
ATOM 793 C CA . ARG A 1 98 ? 2.400 -1.915 -10.167 1.00 89.75 98 ARG A CA 1
ATOM 794 C C . ARG A 1 98 ? 3.382 -2.954 -10.681 1.00 89.75 98 ARG A C 1
ATOM 796 O O . ARG A 1 98 ? 4.575 -2.687 -10.812 1.00 89.75 98 ARG A O 1
ATOM 803 N N . HIS A 1 99 ? 2.890 -4.140 -11.030 1.00 84.62 99 HIS A N 1
ATOM 804 C CA . HIS A 1 99 ? 3.735 -5.103 -11.720 1.00 84.62 99 HIS A CA 1
ATOM 805 C C . HIS A 1 99 ? 4.149 -4.549 -13.089 1.00 84.62 99 HIS A C 1
ATOM 807 O O . HIS A 1 99 ? 3.311 -4.181 -13.917 1.00 84.62 99 HIS A O 1
ATOM 813 N N . ASN A 1 100 ? 5.456 -4.513 -13.342 1.00 73.94 100 ASN A N 1
ATOM 814 C CA . ASN A 1 100 ? 5.992 -4.081 -14.623 1.00 73.94 100 ASN A CA 1
ATOM 815 C C . ASN A 1 100 ? 5.943 -5.252 -15.615 1.00 73.94 100 ASN A C 1
ATOM 817 O O . ASN A 1 100 ? 6.916 -5.983 -15.786 1.00 73.94 100 ASN A O 1
ATOM 821 N N . PHE A 1 101 ? 4.777 -5.466 -16.230 1.00 68.94 101 PHE A N 1
ATOM 822 C CA . PHE A 1 101 ? 4.578 -6.529 -17.224 1.00 68.94 101 PHE A CA 1
ATOM 823 C C . PHE A 1 101 ? 5.489 -6.377 -18.450 1.00 68.94 101 PHE A C 1
ATOM 825 O O . PHE A 1 101 ? 5.854 -7.381 -19.057 1.00 68.94 101 PHE A O 1
ATOM 832 N N . ASP A 1 102 ? 5.891 -5.146 -18.766 1.00 61.91 102 ASP A N 1
ATOM 833 C CA . ASP A 1 102 ? 6.732 -4.827 -19.922 1.00 61.91 102 ASP A CA 1
ATOM 834 C C . ASP A 1 102 ? 8.230 -5.015 -19.624 1.00 61.91 102 ASP A C 1
ATOM 836 O O . ASP A 1 102 ? 9.047 -5.111 -20.539 1.00 61.91 102 ASP A O 1
ATOM 840 N N . ASN A 1 103 ? 8.602 -5.138 -18.344 1.00 63.31 103 ASN A N 1
ATOM 841 C CA . ASN A 1 103 ? 9.950 -5.489 -17.911 1.00 63.31 103 ASN A CA 1
ATOM 842 C C . ASN A 1 103 ? 9.929 -6.718 -16.981 1.00 63.31 103 ASN A C 1
ATOM 844 O O . ASN A 1 103 ? 10.052 -6.578 -15.758 1.00 63.31 103 ASN A O 1
ATOM 848 N N . PRO A 1 104 ? 9.844 -7.940 -17.542 1.00 55.66 104 PRO A N 1
ATOM 849 C CA . PRO A 1 104 ? 9.861 -9.183 -16.768 1.00 55.66 104 PRO A CA 1
ATOM 850 C C . PRO A 1 104 ? 11.169 -9.405 -15.988 1.00 55.66 104 PRO A C 1
ATOM 852 O O . PRO A 1 104 ? 11.213 -10.246 -15.095 1.00 55.66 104 PRO A O 1
ATOM 855 N N . ASN A 1 105 ? 12.223 -8.630 -16.278 1.00 48.34 105 ASN A N 1
ATOM 856 C CA . ASN A 1 105 ? 13.482 -8.635 -15.532 1.00 48.34 105 ASN A CA 1
ATOM 857 C C . ASN A 1 105 ? 13.491 -7.649 -14.351 1.00 48.34 105 ASN A C 1
ATOM 859 O O . ASN A 1 105 ? 14.545 -7.433 -13.747 1.00 48.34 105 ASN A O 1
ATOM 863 N N . SER A 1 106 ? 12.345 -7.055 -13.993 1.00 64.94 106 SER A N 1
ATOM 864 C CA . SER A 1 106 ? 12.183 -6.275 -12.764 1.00 64.94 106 SER A CA 1
ATOM 865 C C . SER A 1 106 ? 12.491 -7.150 -11.541 1.00 64.94 106 SER A C 1
ATOM 867 O O . SER A 1 106 ? 11.648 -7.863 -10.999 1.00 64.94 106 SER A O 1
ATOM 869 N N . ASN A 1 107 ? 13.748 -7.126 -11.095 1.00 66.31 107 ASN A N 1
ATOM 870 C CA . ASN A 1 107 ? 14.275 -8.020 -10.065 1.00 66.31 107 ASN A CA 1
ATOM 871 C C . ASN A 1 107 ? 13.948 -7.531 -8.639 1.00 66.31 107 ASN A C 1
ATOM 873 O O . ASN A 1 107 ? 14.784 -7.580 -7.735 1.00 66.31 107 ASN A O 1
ATOM 877 N N . ARG A 1 108 ? 12.719 -7.046 -8.416 1.00 87.88 108 ARG A N 1
ATOM 878 C CA . ARG A 1 108 ? 12.254 -6.578 -7.097 1.00 87.88 108 ARG A CA 1
ATOM 879 C C . ARG A 1 108 ? 11.909 -7.726 -6.140 1.00 87.88 108 ARG A C 1
ATOM 881 O O . ARG A 1 108 ? 11.592 -7.479 -4.985 1.00 87.88 108 ARG A O 1
ATOM 888 N N . GLY A 1 109 ? 12.026 -8.989 -6.553 1.00 90.38 109 GLY A N 1
ATOM 889 C CA . GLY A 1 109 ? 11.690 -10.136 -5.703 1.00 90.38 109 GLY A CA 1
ATOM 890 C C . GLY A 1 109 ? 12.463 -10.178 -4.375 1.00 90.38 109 GLY A C 1
ATOM 891 O O . GLY A 1 109 ? 11.868 -10.355 -3.313 1.00 90.38 109 GLY A O 1
ATOM 892 N N . LYS A 1 110 ? 13.787 -9.962 -4.399 1.00 91.38 110 LYS A N 1
ATOM 893 C CA . LYS A 1 110 ? 14.588 -9.877 -3.158 1.00 91.38 110 LYS A CA 1
ATOM 894 C C . LYS A 1 110 ? 14.162 -8.684 -2.298 1.00 91.38 110 LYS A C 1
ATOM 896 O O . LYS A 1 110 ? 14.020 -8.816 -1.087 1.00 91.38 110 LYS A O 1
ATOM 901 N N . PHE A 1 111 ? 13.906 -7.546 -2.934 1.00 93.81 111 PHE A N 1
ATOM 902 C CA . PHE A 1 111 ? 13.431 -6.332 -2.281 1.00 93.81 111 PHE A CA 1
ATOM 903 C C . PHE A 1 111 ? 12.085 -6.557 -1.559 1.00 93.81 111 PHE A C 1
ATOM 905 O O . PHE A 1 111 ? 11.980 -6.308 -0.358 1.00 93.81 111 PHE A O 1
ATOM 912 N N . TYR A 1 112 ? 11.096 -7.152 -2.233 1.00 96.00 112 TYR A N 1
ATOM 913 C CA . TYR A 1 112 ? 9.807 -7.527 -1.642 1.00 96.00 112 TYR A CA 1
ATOM 914 C C . TYR A 1 112 ? 9.944 -8.559 -0.514 1.00 96.00 112 TYR A C 1
ATOM 916 O O . TYR A 1 112 ? 9.233 -8.471 0.487 1.00 96.00 112 TYR A O 1
ATOM 924 N N . ALA A 1 113 ? 10.896 -9.495 -0.609 1.00 96.38 113 ALA A N 1
ATOM 925 C CA . ALA A 1 113 ? 11.200 -10.414 0.489 1.00 96.38 113 ALA A CA 1
ATOM 926 C C . ALA A 1 113 ? 11.695 -9.677 1.746 1.00 96.38 113 ALA A C 1
ATOM 928 O O . ALA A 1 113 ? 11.323 -10.048 2.861 1.00 96.38 113 ALA A O 1
ATOM 929 N N . GLY A 1 114 ? 12.513 -8.635 1.565 1.00 97.62 114 GLY A N 1
ATOM 930 C CA . GLY A 1 114 ? 12.972 -7.756 2.639 1.00 97.62 114 GLY A CA 1
ATOM 931 C C . GLY A 1 114 ? 11.819 -7.012 3.313 1.00 97.62 114 GLY A C 1
ATOM 932 O O . GLY A 1 114 ? 11.720 -7.036 4.539 1.00 97.62 114 GLY A O 1
ATOM 933 N N . ILE A 1 115 ? 10.911 -6.440 2.514 1.00 97.94 115 ILE A N 1
ATOM 934 C CA . ILE A 1 115 ? 9.697 -5.772 3.007 1.00 97.94 115 ILE A CA 1
ATOM 935 C C . ILE A 1 115 ? 8.827 -6.732 3.818 1.00 97.94 115 ILE A C 1
ATOM 937 O O . ILE A 1 115 ? 8.541 -6.458 4.980 1.00 97.94 115 ILE A O 1
ATOM 941 N N . ALA A 1 116 ? 8.451 -7.877 3.243 1.00 98.12 116 ALA A N 1
ATOM 942 C CA . ALA A 1 116 ? 7.577 -8.835 3.917 1.00 98.12 116 ALA A CA 1
ATOM 943 C C . ALA A 1 116 ? 8.191 -9.338 5.233 1.00 98.12 116 ALA A C 1
ATOM 945 O O . ALA A 1 116 ? 7.488 -9.511 6.223 1.00 98.12 116 ALA A O 1
ATOM 946 N N . ARG A 1 117 ? 9.519 -9.525 5.279 1.00 97.94 117 ARG A N 1
ATOM 947 C CA . ARG A 1 117 ? 10.241 -9.863 6.515 1.00 97.94 117 ARG A CA 1
ATOM 948 C C . ARG A 1 117 ? 10.128 -8.752 7.566 1.00 97.94 117 ARG A C 1
ATOM 950 O O . ARG A 1 117 ? 9.864 -9.060 8.721 1.00 97.94 117 ARG A O 1
ATOM 957 N N . ALA A 1 118 ? 10.330 -7.490 7.187 1.00 97.94 118 ALA A N 1
ATOM 958 C CA . ALA A 1 118 ? 10.224 -6.368 8.120 1.00 97.94 118 ALA A CA 1
ATOM 959 C C . ALA A 1 118 ? 8.796 -6.197 8.654 1.00 97.94 118 ALA A C 1
ATOM 961 O O . ALA A 1 118 ? 8.617 -6.032 9.859 1.00 97.94 118 ALA A O 1
ATOM 962 N N . CYS A 1 119 ? 7.787 -6.305 7.785 1.00 98.19 119 CYS A N 1
ATOM 963 C CA . CYS A 1 119 ? 6.383 -6.237 8.187 1.00 98.19 119 CYS A CA 1
ATOM 964 C C . CYS A 1 119 ? 5.998 -7.390 9.111 1.00 98.19 119 CYS A C 1
ATOM 966 O O . CYS A 1 119 ? 5.382 -7.149 10.138 1.00 98.19 119 CYS A O 1
ATOM 968 N N . HIS A 1 120 ? 6.420 -8.620 8.805 1.00 97.56 120 HIS A N 1
ATOM 969 C CA . HIS A 1 120 ? 6.190 -9.771 9.679 1.00 97.56 120 HIS A CA 1
ATOM 970 C C . HIS A 1 120 ? 6.793 -9.572 11.075 1.00 97.56 120 HIS A C 1
ATOM 972 O O . HIS A 1 120 ? 6.128 -9.808 12.070 1.00 97.56 120 HIS A O 1
ATOM 978 N N . ASN A 1 121 ? 8.031 -9.082 11.162 1.00 96.94 121 ASN A N 1
ATOM 979 C CA . ASN A 1 121 ? 8.705 -8.881 12.449 1.00 96.94 121 ASN A CA 1
ATOM 980 C C . ASN A 1 121 ? 8.123 -7.726 13.285 1.00 96.94 121 ASN A C 1
ATOM 982 O O . ASN A 1 121 ? 8.484 -7.583 14.450 1.00 96.94 121 ASN A O 1
ATOM 986 N N . THR A 1 122 ? 7.292 -6.872 12.686 1.00 96.31 122 THR A N 1
ATOM 987 C CA . THR A 1 122 ? 6.690 -5.696 13.336 1.00 96.31 122 THR A CA 1
ATOM 988 C C . THR A 1 122 ? 5.167 -5.779 13.405 1.00 96.31 122 THR A C 1
ATOM 990 O O . THR A 1 122 ? 4.532 -4.793 13.772 1.00 96.31 122 THR A O 1
ATOM 993 N N . ASP A 1 123 ? 4.583 -6.919 13.018 1.00 96.50 123 ASP A N 1
ATOM 994 C CA . ASP A 1 123 ? 3.139 -7.112 12.844 1.00 96.50 123 ASP A CA 1
ATOM 995 C C . ASP A 1 123 ? 2.473 -6.003 12.005 1.00 96.50 123 ASP A C 1
ATOM 997 O O . ASP A 1 123 ? 1.321 -5.619 12.219 1.00 96.50 123 ASP A O 1
ATOM 1001 N N . ALA A 1 124 ? 3.213 -5.458 11.036 1.00 98.00 124 ALA A N 1
ATOM 1002 C CA . ALA A 1 124 ? 2.733 -4.371 10.202 1.00 98.00 124 ALA A CA 1
ATOM 1003 C C . ALA A 1 124 ? 1.795 -4.874 9.100 1.00 98.00 124 ALA A C 1
ATOM 1005 O O . ALA A 1 124 ? 2.047 -5.888 8.440 1.00 98.00 124 ALA A O 1
ATOM 1006 N N . VAL A 1 125 ? 0.751 -4.092 8.839 1.00 98.50 125 VAL A N 1
ATOM 1007 C CA . VAL A 1 125 ? -0.156 -4.285 7.707 1.00 98.50 125 VAL A CA 1
ATOM 1008 C C . VAL A 1 125 ? 0.450 -3.645 6.463 1.00 98.50 125 VAL A C 1
ATOM 1010 O O . VAL A 1 125 ? 0.911 -2.505 6.510 1.00 98.50 125 VAL A O 1
ATOM 1013 N N . ILE A 1 126 ? 0.422 -4.365 5.343 1.00 98.75 126 ILE A N 1
ATOM 1014 C CA . ILE A 1 126 ? 0.830 -3.841 4.037 1.00 98.75 126 ILE A CA 1
ATOM 1015 C C . ILE A 1 126 ? -0.423 -3.388 3.291 1.00 98.75 126 ILE A C 1
ATOM 1017 O O . ILE A 1 126 ? -1.394 -4.143 3.213 1.00 98.75 126 ILE A O 1
ATOM 1021 N N . ILE A 1 127 ? -0.398 -2.179 2.735 1.00 98.69 127 ILE A N 1
ATOM 1022 C CA . ILE A 1 127 ? -1.490 -1.621 1.932 1.00 98.69 127 ILE A CA 1
ATOM 1023 C C . ILE A 1 127 ? -0.966 -1.264 0.542 1.00 98.69 127 ILE A C 1
ATOM 1025 O O . ILE A 1 127 ? -0.003 -0.509 0.423 1.00 98.69 127 ILE A O 1
ATOM 1029 N N . ASP A 1 128 ? -1.593 -1.791 -0.507 1.00 96.94 128 ASP A N 1
ATOM 1030 C CA . ASP A 1 128 ? -1.269 -1.492 -1.905 1.00 96.94 128 ASP A CA 1
ATOM 1031 C C . ASP A 1 128 ? -2.546 -1.297 -2.754 1.00 96.94 128 ASP A C 1
ATOM 1033 O O . ASP A 1 128 ? -3.608 -0.953 -2.227 1.00 96.94 128 ASP A O 1
ATOM 1037 N N . ASN A 1 129 ? -2.438 -1.441 -4.078 1.00 94.19 129 ASN A N 1
ATOM 1038 C CA . ASN A 1 129 ? -3.496 -1.168 -5.047 1.00 94.19 129 ASN A CA 1
ATOM 1039 C C . ASN A 1 129 ? -4.316 -2.393 -5.517 1.00 94.19 129 ASN A C 1
ATOM 1041 O O . ASN A 1 129 ? -4.886 -2.355 -6.608 1.00 94.19 129 ASN A O 1
ATOM 1045 N N . ALA A 1 130 ? -4.409 -3.466 -4.720 1.00 96.75 130 ALA A N 1
ATOM 1046 C CA . ALA A 1 130 ? -5.256 -4.661 -4.940 1.00 96.75 130 ALA A CA 1
ATOM 1047 C C . ALA A 1 130 ? -4.964 -5.520 -6.185 1.00 96.75 130 ALA A C 1
ATOM 1049 O O . ALA A 1 130 ? -5.464 -6.645 -6.295 1.00 96.75 130 ALA A O 1
ATOM 1050 N N . ILE A 1 131 ? -4.169 -5.009 -7.116 1.00 94.81 131 ILE A N 1
ATOM 1051 C CA . ILE A 1 131 ? -3.767 -5.674 -8.352 1.00 94.81 131 ILE A CA 1
ATOM 1052 C C . ILE A 1 131 ? -2.399 -6.321 -8.191 1.00 94.81 131 ILE A C 1
ATOM 1054 O O . ILE A 1 131 ? -1.788 -6.261 -7.128 1.00 94.81 131 ILE A O 1
ATOM 1058 N N . THR A 1 132 ? -1.921 -6.964 -9.254 1.00 92.44 132 THR A N 1
ATOM 1059 C CA . THR A 1 132 ? -0.622 -7.633 -9.212 1.00 92.44 132 THR A CA 1
ATOM 1060 C C . THR A 1 132 ? 0.509 -6.617 -9.028 1.00 92.44 132 THR A C 1
ATOM 1062 O O . THR A 1 132 ? 0.701 -5.746 -9.881 1.00 92.44 132 THR A O 1
ATOM 1065 N N . THR A 1 133 ? 1.295 -6.758 -7.957 1.00 91.00 133 THR A N 1
ATOM 1066 C CA . THR A 1 133 ? 2.493 -5.929 -7.702 1.00 91.00 133 THR A CA 1
ATOM 1067 C C . THR A 1 133 ? 3.785 -6.740 -7.564 1.00 91.00 133 THR A C 1
ATOM 1069 O O . THR A 1 133 ? 4.870 -6.240 -7.855 1.00 91.00 133 THR A O 1
ATOM 1072 N N . GLY A 1 134 ? 3.688 -8.013 -7.179 1.00 91.81 134 GLY A N 1
ATOM 1073 C CA . GLY A 1 134 ? 4.805 -8.922 -6.918 1.00 91.81 134 GLY A CA 1
ATOM 1074 C C . GLY A 1 134 ? 5.067 -9.181 -5.428 1.00 91.81 134 GLY A C 1
ATOM 1075 O O . GLY A 1 134 ? 5.771 -10.141 -5.097 1.00 91.81 134 GLY A O 1
ATOM 1076 N N . ILE A 1 135 ? 4.497 -8.381 -4.517 1.00 95.44 135 ILE A N 1
ATOM 1077 C CA . ILE A 1 135 ? 4.637 -8.561 -3.058 1.00 95.44 135 ILE A CA 1
ATOM 1078 C C . ILE A 1 135 ? 3.837 -9.756 -2.531 1.00 95.44 135 ILE A C 1
ATOM 1080 O O . ILE A 1 135 ? 4.205 -10.366 -1.529 1.00 95.44 135 ILE A O 1
ATOM 1084 N N . GLU A 1 136 ? 2.778 -10.145 -3.231 1.00 95.44 136 GLU A N 1
ATOM 1085 C CA . GLU A 1 136 ? 1.741 -11.080 -2.798 1.00 95.44 136 GLU A CA 1
ATOM 1086 C C . GLU A 1 136 ? 2.302 -12.421 -2.372 1.00 95.44 136 GLU A C 1
ATOM 1088 O O . GLU A 1 136 ? 1.986 -12.937 -1.301 1.00 95.44 136 GLU A O 1
ATOM 1093 N N . LYS A 1 137 ? 3.196 -12.970 -3.196 1.00 94.69 137 LYS A N 1
ATOM 1094 C CA . LYS A 1 137 ? 3.873 -14.236 -2.923 1.00 94.69 137 LYS A CA 1
ATOM 1095 C C . LYS A 1 137 ? 4.689 -14.174 -1.631 1.00 94.69 137 LYS A C 1
ATOM 1097 O O . LYS A 1 137 ? 4.791 -15.179 -0.929 1.00 94.69 137 LYS A O 1
ATOM 1102 N N . TYR A 1 138 ? 5.292 -13.029 -1.326 1.00 96.81 138 TYR A N 1
ATOM 1103 C CA . TYR A 1 138 ? 6.112 -12.841 -0.132 1.00 96.81 138 TYR A CA 1
ATOM 1104 C C . TYR A 1 138 ? 5.250 -12.597 1.106 1.00 96.81 138 TYR A C 1
ATOM 1106 O O . TYR A 1 138 ? 5.508 -13.228 2.131 1.00 96.81 138 TYR A O 1
ATOM 1114 N N . SER A 1 139 ? 4.194 -11.786 0.987 1.00 96.94 139 SER A N 1
ATOM 1115 C CA . SER A 1 139 ? 3.193 -11.590 2.041 1.00 96.94 139 SER A CA 1
ATOM 1116 C C . SER A 1 139 ? 2.536 -12.909 2.437 1.00 96.94 139 SER A C 1
ATOM 1118 O O . SER A 1 139 ? 2.494 -13.237 3.618 1.00 96.94 139 SER A O 1
ATOM 1120 N N . LEU A 1 140 ? 2.123 -13.724 1.460 1.00 95.31 140 LEU A N 1
ATOM 1121 C CA . LEU A 1 140 ? 1.554 -15.055 1.689 1.00 95.31 140 LEU A CA 1
ATOM 1122 C C . LEU A 1 140 ? 2.510 -15.972 2.458 1.00 95.31 140 LEU A C 1
ATOM 1124 O O . LEU A 1 140 ? 2.135 -16.562 3.465 1.00 95.31 140 LEU A O 1
ATOM 1128 N N . ARG A 1 141 ? 3.768 -16.071 2.013 1.00 95.81 141 ARG A N 1
ATOM 1129 C CA . ARG A 1 141 ? 4.782 -16.931 2.651 1.00 95.81 141 ARG A CA 1
ATOM 1130 C C . ARG A 1 141 ? 5.104 -16.534 4.089 1.00 95.81 141 ARG A C 1
ATOM 1132 O O . ARG A 1 141 ? 5.582 -17.371 4.846 1.00 95.81 141 ARG A O 1
ATOM 1139 N N . ARG A 1 142 ? 4.913 -15.262 4.437 1.00 96.31 142 ARG A N 1
ATOM 1140 C CA . ARG A 1 142 ? 5.188 -14.701 5.767 1.00 96.31 142 ARG A CA 1
ATOM 1141 C C . ARG A 1 142 ? 3.924 -14.471 6.591 1.00 96.31 142 ARG A C 1
ATOM 1143 O O . ARG A 1 142 ? 4.029 -13.966 7.702 1.00 96.31 142 ARG A O 1
ATOM 1150 N N . ASN A 1 143 ? 2.757 -14.841 6.067 1.00 96.19 143 ASN A N 1
ATOM 1151 C CA . ASN A 1 143 ? 1.466 -14.580 6.694 1.00 96.19 143 ASN A CA 1
ATOM 1152 C C . ASN A 1 143 ? 1.265 -13.093 7.064 1.00 96.19 143 ASN A C 1
ATOM 1154 O O . ASN A 1 143 ? 0.759 -12.773 8.135 1.00 96.19 143 ASN A O 1
ATOM 1158 N N . CYS A 1 144 ? 1.705 -12.174 6.200 1.00 97.31 144 CYS A N 1
ATOM 1159 C CA . CYS A 1 144 ? 1.461 -10.746 6.387 1.00 97.31 144 CYS A CA 1
ATOM 1160 C C . CYS A 1 144 ? 0.042 -10.387 5.936 1.00 97.31 144 CYS A C 1
ATOM 1162 O O . CYS A 1 144 ? -0.402 -10.810 4.863 1.00 97.31 144 CYS A O 1
ATOM 1164 N N . THR A 1 145 ? -0.632 -9.529 6.700 1.00 98.31 145 THR A N 1
ATOM 1165 C CA . THR A 1 145 ? -1.892 -8.912 6.277 1.00 98.31 145 THR A CA 1
ATOM 1166 C C . THR A 1 145 ? -1.618 -7.955 5.122 1.00 98.31 145 THR A C 1
ATOM 1168 O O . THR A 1 145 ? -1.028 -6.893 5.312 1.00 98.31 145 THR A O 1
ATOM 1171 N N . LEU A 1 146 ? -2.043 -8.346 3.921 1.00 98.56 146 LEU A N 1
ATOM 1172 C CA . LEU A 1 146 ? -1.992 -7.517 2.720 1.00 98.56 146 LEU A CA 1
ATOM 1173 C C . LEU A 1 146 ? -3.402 -7.019 2.386 1.00 98.56 146 LEU A C 1
ATOM 1175 O O . LEU A 1 146 ? -4.313 -7.837 2.200 1.00 98.56 146 LEU A O 1
ATOM 1179 N N . ILE A 1 147 ? -3.576 -5.702 2.333 1.00 98.69 147 ILE A N 1
ATOM 1180 C CA . ILE A 1 147 ? -4.833 -5.021 2.023 1.00 98.69 147 ILE A CA 1
ATOM 1181 C C . ILE A 1 147 ? -4.691 -4.310 0.682 1.00 98.69 147 ILE A C 1
ATOM 1183 O O . ILE A 1 147 ? -3.813 -3.473 0.511 1.00 98.69 147 ILE A O 1
ATOM 1187 N N . GLY A 1 148 ? -5.584 -4.625 -0.246 1.00 98.19 148 GLY A N 1
ATOM 1188 C CA . GLY A 1 148 ? -5.647 -3.967 -1.541 1.00 98.19 148 GLY A CA 1
ATOM 1189 C C . GLY A 1 148 ? -6.733 -2.904 -1.553 1.00 98.19 148 GLY A C 1
ATOM 1190 O O . GLY A 1 148 ? -7.827 -3.151 -1.047 1.00 98.19 148 GLY A O 1
ATOM 1191 N N . ILE A 1 149 ? -6.469 -1.746 -2.151 1.00 97.56 149 ILE A N 1
ATOM 1192 C CA . ILE A 1 149 ? -7.479 -0.710 -2.391 1.00 97.56 149 ILE A CA 1
ATOM 1193 C C . ILE A 1 149 ? -7.481 -0.373 -3.874 1.00 97.56 149 ILE A C 1
ATOM 1195 O O . ILE A 1 149 ? -6.435 -0.058 -4.429 1.00 97.56 149 ILE A O 1
ATOM 1199 N N . ALA A 1 150 ? -8.642 -0.415 -4.515 1.00 96.25 150 ALA A N 1
ATOM 1200 C CA . ALA A 1 150 ? -8.743 -0.054 -5.919 1.00 96.25 150 ALA A CA 1
ATOM 1201 C C . ALA A 1 150 ? -10.100 0.572 -6.263 1.00 96.25 150 ALA A C 1
ATOM 1203 O O . ALA A 1 150 ? -11.104 0.265 -5.616 1.00 96.25 150 ALA A O 1
ATOM 1204 N N . PRO A 1 151 ? -10.165 1.406 -7.308 1.00 95.25 151 PRO A N 1
ATOM 1205 C CA . PRO A 1 151 ? -11.426 1.781 -7.934 1.00 95.25 151 PRO A CA 1
ATOM 1206 C C . PRO A 1 151 ? -12.133 0.549 -8.496 1.00 95.25 151 PRO A C 1
ATOM 1208 O O . PRO A 1 151 ? -11.531 -0.227 -9.239 1.00 95.25 151 PRO A O 1
ATOM 1211 N N . GLU A 1 152 ? -13.417 0.380 -8.192 1.00 95.31 152 GLU A N 1
ATOM 1212 C CA . GLU A 1 152 ? -14.189 -0.787 -8.633 1.00 95.31 152 GLU A CA 1
ATOM 1213 C C . GLU A 1 152 ? -14.249 -0.895 -10.163 1.00 95.31 152 GLU A C 1
ATOM 1215 O O . GLU A 1 152 ? -14.124 -1.986 -10.709 1.00 95.31 152 GLU A O 1
ATOM 1220 N N . GLN A 1 153 ? -14.388 0.239 -10.856 1.00 93.00 153 GLN A N 1
ATOM 1221 C CA . GLN A 1 153 ? -14.500 0.293 -12.318 1.00 93.00 153 GLN A CA 1
ATOM 1222 C C . GLN A 1 153 ? -13.160 0.070 -13.040 1.00 93.00 153 GLN A C 1
ATOM 1224 O O . GLN A 1 153 ? -13.152 -0.212 -14.236 1.00 93.00 153 GLN A O 1
ATOM 1229 N N . ALA A 1 154 ? -12.029 0.193 -12.335 1.00 92.75 154 ALA A N 1
ATOM 1230 C CA . ALA A 1 154 ? -10.695 0.109 -12.931 1.00 92.75 154 ALA A CA 1
ATOM 1231 C C . ALA A 1 154 ? -10.066 -1.292 -12.843 1.00 92.75 154 ALA A C 1
ATOM 1233 O O . ALA A 1 154 ? -9.012 -1.517 -13.450 1.00 92.75 154 ALA A O 1
ATOM 1234 N N . VAL A 1 155 ? -10.688 -2.214 -12.100 1.00 94.88 155 VAL A N 1
ATOM 1235 C CA . VAL A 1 155 ? -10.190 -3.577 -11.867 1.00 94.88 155 VAL A CA 1
ATOM 1236 C C . VAL A 1 155 ? -11.044 -4.634 -12.552 1.00 94.88 155 VAL A C 1
ATOM 1238 O O . VAL A 1 155 ? -12.249 -4.471 -12.735 1.00 94.88 155 VAL A O 1
ATOM 1241 N N . SER A 1 156 ? -10.419 -5.760 -12.882 1.00 94.88 156 SER A N 1
ATOM 1242 C CA . SER A 1 156 ? -11.115 -6.971 -13.309 1.00 94.88 156 SER A CA 1
ATOM 1243 C C . SER A 1 156 ? -11.027 -8.065 -12.247 1.00 94.88 156 SER A C 1
ATOM 1245 O O . SER A 1 156 ? -10.078 -8.150 -11.463 1.00 94.88 156 SER A O 1
ATOM 1247 N N . TYR A 1 157 ? -12.054 -8.911 -12.193 1.00 94.38 157 TYR A N 1
ATOM 1248 C CA . TYR A 1 157 ? -12.060 -10.074 -11.313 1.00 94.38 157 TYR A CA 1
ATOM 1249 C C . TYR A 1 157 ? -11.261 -11.230 -11.937 1.00 94.38 157 TYR A C 1
ATOM 1251 O O . TYR A 1 157 ? -11.356 -11.444 -13.148 1.00 94.38 157 TYR A O 1
ATOM 1259 N N . PRO A 1 158 ? -10.528 -12.011 -11.123 1.00 92.12 158 PRO A N 1
ATOM 1260 C CA . PRO A 1 158 ? -9.720 -13.124 -11.596 1.00 92.12 158 PRO A CA 1
ATOM 1261 C C . PRO A 1 158 ? -10.580 -14.208 -12.235 1.00 92.12 158 PRO A C 1
ATOM 1263 O O . PRO A 1 158 ? -11.589 -14.648 -11.676 1.00 92.12 158 PRO A O 1
ATOM 1266 N N . LYS A 1 159 ? -10.152 -14.664 -13.411 1.00 88.81 159 LYS A N 1
ATOM 1267 C CA . LYS A 1 159 ? -10.835 -15.719 -14.170 1.00 88.81 159 LYS A CA 1
ATOM 1268 C C . LYS A 1 159 ? -10.362 -17.102 -13.714 1.00 88.81 159 LYS A C 1
ATOM 1270 O O . LYS A 1 159 ? -9.229 -17.264 -13.277 1.00 88.81 159 LYS A O 1
ATOM 1275 N N . LEU A 1 160 ? -11.221 -18.116 -13.850 1.00 80.88 160 LEU A N 1
ATOM 1276 C CA . LEU A 1 160 ? -10.905 -19.506 -13.478 1.00 80.88 160 LEU A CA 1
ATOM 1277 C C . LEU A 1 160 ? -9.768 -20.114 -14.309 1.00 80.88 160 LEU A C 1
ATOM 1279 O O . LEU A 1 160 ? -8.907 -20.789 -13.758 1.00 80.88 160 LEU A O 1
ATOM 1283 N N . ASN A 1 161 ? -9.743 -19.835 -15.615 1.00 75.00 161 ASN A N 1
ATOM 1284 C CA . ASN A 1 161 ? -8.747 -20.362 -16.551 1.00 75.00 161 ASN A CA 1
ATOM 1285 C C . ASN A 1 161 ? -8.080 -19.219 -17.332 1.00 75.00 161 ASN A C 1
ATOM 1287 O O . ASN A 1 161 ? -8.390 -19.017 -18.511 1.00 75.00 161 ASN A O 1
ATOM 1291 N N . PRO A 1 162 ? -7.206 -18.421 -16.700 1.00 69.44 162 PRO A N 1
ATOM 1292 C CA . PRO A 1 162 ? -6.550 -17.327 -17.389 1.00 69.44 162 PRO A CA 1
ATOM 1293 C C . PRO A 1 162 ? -5.401 -17.878 -18.241 1.00 69.44 162 PRO A C 1
ATOM 1295 O O . PRO A 1 162 ? -4.388 -18.342 -17.725 1.00 69.44 162 PRO A O 1
ATOM 1298 N N . THR A 1 163 ? -5.521 -17.793 -19.567 1.00 78.69 163 THR A N 1
ATOM 1299 C CA . THR A 1 163 ? -4.368 -17.942 -20.478 1.00 78.69 163 THR A CA 1
ATOM 1300 C C . THR A 1 163 ? -3.392 -16.770 -20.354 1.00 78.69 163 THR A C 1
ATOM 1302 O O . THR A 1 163 ? -2.225 -16.891 -20.724 1.00 78.69 163 THR A O 1
ATOM 1305 N N . LYS A 1 164 ? -3.858 -15.635 -19.819 1.00 80.38 164 LYS A N 1
ATOM 1306 C CA . LYS A 1 164 ? -3.073 -14.435 -19.535 1.00 80.38 164 LYS A CA 1
ATOM 1307 C C . LYS A 1 164 ? -3.665 -13.713 -18.323 1.00 80.38 164 LYS A C 1
ATOM 1309 O O . LYS A 1 164 ? -4.883 -13.589 -18.235 1.00 80.38 164 LYS A O 1
ATOM 1314 N N . ILE A 1 165 ? -2.802 -13.224 -17.433 1.00 80.75 165 ILE A N 1
ATOM 1315 C CA . ILE A 1 165 ? -3.189 -12.342 -16.322 1.00 80.75 165 ILE A CA 1
ATOM 1316 C C . ILE A 1 165 ? -3.426 -10.939 -16.890 1.00 80.75 165 ILE A C 1
ATOM 1318 O O . ILE A 1 165 ? -2.573 -10.406 -17.608 1.00 80.75 165 ILE A O 1
ATOM 1322 N N . GLU A 1 166 ? -4.586 -10.351 -16.606 1.00 86.88 166 GLU A N 1
ATOM 1323 C CA . GLU A 1 166 ? -4.894 -8.981 -17.023 1.00 86.88 166 GLU A CA 1
ATOM 1324 C C . GLU A 1 166 ? -4.169 -7.954 -16.138 1.00 86.88 166 GLU A C 1
ATOM 1326 O O . GLU A 1 166 ? -3.944 -8.174 -14.950 1.00 86.88 166 GLU A O 1
ATOM 1331 N N . LYS A 1 167 ? -3.803 -6.800 -16.714 1.00 86.75 167 LYS A N 1
ATOM 1332 C CA . LYS A 1 167 ? -2.974 -5.782 -16.040 1.00 86.75 167 LYS A CA 1
ATOM 1333 C C . LYS A 1 167 ? -3.591 -5.258 -14.735 1.00 86.75 167 LYS A C 1
ATOM 1335 O O . LYS A 1 167 ? -2.852 -4.986 -13.793 1.00 86.75 167 LYS A O 1
ATOM 1340 N N . ASN A 1 168 ? -4.918 -5.130 -14.691 1.00 92.06 168 ASN A N 1
ATOM 1341 C CA . ASN A 1 168 ? -5.664 -4.645 -13.527 1.00 92.06 168 ASN A CA 1
ATOM 1342 C C . ASN A 1 168 ? -6.522 -5.753 -12.887 1.00 92.06 168 ASN A C 1
ATOM 1344 O O . ASN A 1 168 ? -7.551 -5.468 -12.276 1.00 92.06 168 ASN A O 1
ATOM 1348 N N . GLU A 1 169 ? -6.130 -7.017 -13.048 1.00 94.12 169 GLU A N 1
ATOM 1349 C CA . GLU A 1 169 ? -6.804 -8.124 -12.372 1.00 94.12 169 GLU A CA 1
ATOM 1350 C C . GLU A 1 169 ? -6.521 -8.078 -10.865 1.00 94.12 169 GLU A C 1
ATOM 1352 O O . GLU A 1 169 ? -5.373 -7.881 -10.446 1.00 94.12 169 GLU A O 1
ATOM 1357 N N . LEU A 1 170 ? -7.556 -8.287 -10.045 1.00 96.19 170 LEU A N 1
ATOM 1358 C CA . LEU A 1 170 ? -7.390 -8.431 -8.600 1.00 96.19 170 LEU A CA 1
ATOM 1359 C C . LEU A 1 170 ? -6.468 -9.608 -8.280 1.00 96.19 170 LEU A C 1
ATOM 1361 O O . LEU A 1 170 ? -6.680 -10.739 -8.721 1.00 96.19 170 LEU A O 1
ATOM 1365 N N . SER A 1 171 ? -5.466 -9.350 -7.448 1.00 94.56 171 SER A N 1
ATOM 1366 C CA . SER A 1 171 ? -4.402 -10.310 -7.179 1.00 94.56 171 SER A CA 1
ATOM 1367 C C . SER A 1 171 ? -4.692 -11.191 -5.962 1.00 94.56 171 SER A C 1
ATOM 1369 O O . SER A 1 171 ? -5.105 -10.721 -4.899 1.00 94.56 171 SER A O 1
ATOM 1371 N N . ASN A 1 172 ? -4.388 -12.485 -6.089 1.00 91.94 172 ASN A N 1
ATOM 1372 C CA . ASN A 1 172 ? -4.628 -13.542 -5.093 1.00 91.94 172 ASN A CA 1
ATOM 1373 C C . ASN A 1 172 ? -3.749 -13.437 -3.812 1.00 91.94 172 ASN A C 1
ATOM 1375 O O . ASN A 1 172 ? -3.772 -14.281 -2.913 1.00 91.94 172 ASN A O 1
ATOM 1379 N N . GLY A 1 173 ? -2.954 -12.377 -3.659 1.00 93.44 173 GLY A N 1
ATOM 1380 C CA . GLY A 1 173 ? -2.178 -12.115 -2.439 1.00 93.44 173 GLY A CA 1
ATOM 1381 C C . GLY A 1 173 ? -2.958 -11.527 -1.281 1.00 93.44 173 GLY A C 1
ATOM 1382 O O . GLY A 1 173 ? -2.585 -11.730 -0.125 1.00 93.44 173 GLY A O 1
ATOM 1383 N N . HIS A 1 174 ? -4.053 -10.840 -1.579 1.00 97.88 174 HIS A N 1
ATOM 1384 C CA . HIS A 1 174 ? -4.747 -9.996 -0.620 1.00 97.88 174 HIS A CA 1
ATOM 1385 C C . HIS A 1 174 ? -5.533 -10.809 0.407 1.00 97.88 174 HIS A C 1
ATOM 1387 O O . HIS A 1 174 ? -6.047 -11.891 0.117 1.00 97.88 174 HIS A O 1
ATOM 1393 N N . THR A 1 175 ? -5.578 -10.294 1.631 1.00 97.94 175 THR A N 1
ATOM 1394 C CA . THR A 1 175 ? -6.439 -10.781 2.722 1.00 97.94 175 THR A CA 1
ATOM 1395 C C . THR A 1 175 ? -7.733 -9.974 2.790 1.00 97.94 175 THR A C 1
ATOM 1397 O O . THR A 1 175 ? -8.791 -10.517 3.098 1.00 97.94 175 THR A O 1
ATOM 1400 N N . HIS A 1 176 ? -7.644 -8.689 2.442 1.00 98.56 176 HIS A N 1
ATOM 1401 C CA . HIS A 1 176 ? -8.744 -7.738 2.399 1.00 98.56 176 HIS A CA 1
ATOM 1402 C C . HIS A 1 176 ? -8.629 -6.912 1.119 1.00 98.56 176 HIS A C 1
ATOM 1404 O O . HIS A 1 176 ? -7.524 -6.544 0.724 1.00 98.56 176 HIS A O 1
ATOM 1410 N N . ILE A 1 177 ? -9.754 -6.618 0.477 1.00 98.50 177 ILE A N 1
ATOM 1411 C CA . ILE A 1 177 ? -9.817 -5.817 -0.746 1.00 98.50 177 ILE A CA 1
ATOM 1412 C C . ILE A 1 177 ? -10.910 -4.777 -0.565 1.00 98.50 177 ILE A C 1
ATOM 1414 O O . ILE A 1 177 ? -12.057 -5.136 -0.326 1.00 98.50 177 ILE A O 1
ATOM 1418 N N . PHE A 1 178 ? -10.565 -3.504 -0.694 1.00 97.75 178 PHE A N 1
ATOM 1419 C CA . PHE A 1 178 ? -11.503 -2.392 -0.705 1.00 97.75 178 PHE A CA 1
ATOM 1420 C C . PHE A 1 178 ? -11.688 -1.920 -2.142 1.00 97.75 178 PHE A C 1
ATOM 1422 O O . PHE A 1 178 ? -10.748 -1.425 -2.760 1.00 97.75 178 PHE A O 1
ATOM 1429 N N . LEU A 1 179 ? -12.901 -2.071 -2.664 1.00 97.00 179 LEU A N 1
ATOM 1430 C CA . LEU A 1 179 ? -13.294 -1.534 -3.957 1.00 97.00 179 LEU A CA 1
ATOM 1431 C C . LEU A 1 179 ? -14.091 -0.256 -3.754 1.00 97.00 179 LEU A C 1
ATOM 1433 O O . LEU A 1 179 ? -15.118 -0.260 -3.075 1.00 97.00 179 LEU A O 1
ATOM 1437 N N . ILE A 1 180 ? -13.598 0.831 -4.332 1.00 94.38 180 ILE A N 1
ATOM 1438 C CA . ILE A 1 180 ? -14.212 2.152 -4.255 1.00 94.38 180 ILE A CA 1
ATOM 1439 C C . ILE A 1 180 ? -15.079 2.326 -5.496 1.00 94.38 180 ILE A C 1
ATOM 1441 O O . ILE A 1 180 ? -14.574 2.447 -6.610 1.00 94.38 180 ILE A O 1
ATOM 1445 N N . GLY A 1 181 ? -16.388 2.279 -5.293 1.00 90.94 181 GLY A N 1
ATOM 1446 C CA . GLY A 1 181 ? -17.402 2.551 -6.298 1.00 90.94 181 GLY A CA 1
ATOM 1447 C C . GLY A 1 181 ? -17.843 4.014 -6.282 1.00 90.94 181 GLY A C 1
ATOM 1448 O O . GLY A 1 181 ? -17.637 4.741 -5.306 1.00 90.94 181 GLY A O 1
ATOM 1449 N N . GLY A 1 182 ? -18.466 4.422 -7.382 1.00 85.12 182 GLY A N 1
ATOM 1450 C CA . GLY A 1 182 ? -18.917 5.784 -7.653 1.00 85.12 182 GLY A CA 1
ATOM 1451 C C . GLY A 1 182 ? -18.713 6.128 -9.127 1.00 85.12 182 GLY A C 1
ATOM 1452 O O . GLY A 1 182 ? -18.023 5.406 -9.850 1.00 85.12 182 GLY A O 1
ATOM 1453 N N . ASP A 1 183 ? -19.300 7.232 -9.573 1.00 81.75 183 ASP A N 1
ATOM 1454 C CA . ASP A 1 183 ? -19.103 7.718 -10.938 1.00 81.75 183 ASP A CA 1
ATOM 1455 C C . ASP A 1 183 ? -17.712 8.352 -11.080 1.00 81.75 183 ASP A C 1
ATOM 1457 O O . ASP A 1 183 ? -17.284 9.125 -10.224 1.00 81.75 183 ASP A O 1
ATOM 1461 N N . ASN A 1 184 ? -17.012 8.050 -12.178 1.00 81.62 184 ASN A N 1
ATOM 1462 C CA . ASN A 1 184 ? -15.684 8.593 -12.506 1.00 81.62 184 ASN A CA 1
ATOM 1463 C C . ASN A 1 184 ? -14.564 8.270 -11.493 1.00 81.62 184 ASN A C 1
ATOM 1465 O O . ASN A 1 184 ? -13.568 8.992 -11.422 1.00 81.62 184 ASN A O 1
ATOM 1469 N N . VAL A 1 185 ? -14.691 7.181 -10.729 1.00 85.06 185 VAL A N 1
ATOM 1470 C CA . VAL A 1 185 ? -13.632 6.721 -9.818 1.00 85.06 185 VAL A CA 1
ATOM 1471 C C . VAL A 1 185 ? -12.580 5.946 -10.618 1.00 85.06 185 VAL A C 1
ATOM 1473 O O . VAL A 1 185 ? -12.842 4.857 -11.126 1.00 85.06 185 VAL A O 1
ATOM 1476 N N . ASN A 1 186 ? -11.378 6.512 -10.715 1.00 89.38 186 ASN A N 1
ATOM 1477 C CA . ASN A 1 186 ? -10.209 5.938 -11.391 1.00 89.38 186 ASN A CA 1
ATOM 1478 C C . ASN A 1 186 ? -9.010 5.877 -10.440 1.00 89.38 186 ASN A C 1
ATOM 1480 O O . ASN A 1 186 ? -9.072 6.414 -9.335 1.00 89.38 186 ASN A O 1
ATOM 1484 N N . TYR A 1 187 ? -7.920 5.227 -10.859 1.00 89.44 187 TYR A N 1
ATOM 1485 C CA . TYR A 1 187 ? -6.702 5.184 -10.047 1.00 89.44 187 TYR A CA 1
ATOM 1486 C C . TYR A 1 187 ? -6.226 6.604 -9.723 1.00 89.44 187 TYR A C 1
ATOM 1488 O O . TYR A 1 187 ? -6.323 7.498 -10.562 1.00 89.44 187 TYR A O 1
ATOM 1496 N N . GLY A 1 188 ? -5.763 6.799 -8.492 1.00 87.88 188 GLY A N 1
ATOM 1497 C CA . GLY A 1 188 ? -5.421 8.103 -7.922 1.00 87.88 188 GLY A CA 1
ATOM 1498 C C . GLY A 1 188 ? -6.556 8.728 -7.110 1.00 87.88 188 GLY A C 1
ATOM 1499 O O . GLY A 1 188 ? -6.301 9.317 -6.059 1.00 87.88 188 GLY A O 1
ATOM 1500 N N . THR A 1 189 ? -7.823 8.516 -7.491 1.00 89.06 189 THR A N 1
ATOM 1501 C CA . THR A 1 189 ? -8.971 9.066 -6.737 1.00 89.06 189 THR A CA 1
ATOM 1502 C C . THR A 1 189 ? -9.131 8.432 -5.350 1.00 89.06 189 THR A C 1
ATOM 1504 O O . THR A 1 189 ? -9.689 9.039 -4.435 1.00 89.06 189 THR A O 1
ATOM 1507 N N . GLU A 1 190 ? -8.592 7.226 -5.155 1.00 91.62 190 GLU A N 1
ATOM 1508 C CA . GLU A 1 190 ? -8.575 6.516 -3.879 1.00 91.62 190 GLU A CA 1
ATOM 1509 C C . GLU A 1 190 ? -7.570 7.064 -2.859 1.00 91.62 190 GLU A C 1
ATOM 1511 O O . GLU A 1 190 ? -7.617 6.648 -1.699 1.00 91.62 190 GLU A O 1
ATOM 1516 N N . ALA A 1 191 ? -6.669 7.971 -3.254 1.00 93.94 191 ALA A N 1
ATOM 1517 C CA . ALA A 1 191 ? -5.543 8.437 -2.442 1.00 93.94 191 ALA A CA 1
ATOM 1518 C C . ALA A 1 191 ? -5.958 8.883 -1.029 1.00 93.94 191 ALA A C 1
ATOM 1520 O O . ALA A 1 191 ? -5.458 8.366 -0.024 1.00 93.94 191 ALA A O 1
ATOM 1521 N N . LEU A 1 192 ? -6.939 9.788 -0.940 1.00 93.31 192 LEU A N 1
ATOM 1522 C CA . LEU A 1 192 ? -7.440 10.301 0.337 1.00 93.31 192 LEU A CA 1
ATOM 1523 C C . LEU A 1 192 ? -8.060 9.189 1.195 1.00 93.31 192 LEU A C 1
ATOM 1525 O O . LEU A 1 192 ? -7.842 9.128 2.409 1.00 93.31 192 LEU A O 1
ATOM 1529 N N . PHE A 1 193 ? -8.836 8.291 0.582 1.00 94.12 193 PHE A N 1
ATOM 1530 C CA . PHE A 1 193 ? -9.418 7.156 1.294 1.00 94.12 193 PHE A CA 1
ATOM 1531 C C . PHE A 1 193 ? -8.322 6.241 1.850 1.00 94.12 193 PHE A C 1
ATOM 1533 O O . PHE A 1 193 ? -8.359 5.884 3.028 1.00 94.12 193 PHE A O 1
ATOM 1540 N N . LYS A 1 194 ? -7.325 5.911 1.026 1.00 96.00 194 LYS A N 1
ATOM 1541 C CA . LYS A 1 194 ? -6.203 5.036 1.367 1.00 96.00 194 LYS A CA 1
ATOM 1542 C C . LYS A 1 194 ? -5.394 5.580 2.536 1.00 96.00 194 LYS A C 1
ATOM 1544 O O . LYS A 1 194 ? -5.214 4.870 3.524 1.00 96.00 194 LYS A O 1
ATOM 1549 N N . ILE A 1 195 ? -5.019 6.859 2.511 1.00 96.94 195 ILE A N 1
ATOM 1550 C CA . ILE A 1 195 ? -4.304 7.491 3.630 1.00 96.94 195 ILE A CA 1
ATOM 1551 C C . ILE A 1 195 ? -5.166 7.557 4.900 1.00 96.94 195 ILE A C 1
ATOM 1553 O O . ILE A 1 195 ? -4.666 7.322 6.006 1.00 96.94 195 ILE A O 1
ATOM 1557 N N . ASN A 1 196 ? -6.473 7.797 4.779 1.00 95.56 196 ASN A N 1
ATOM 1558 C CA . ASN A 1 196 ? -7.376 7.750 5.931 1.00 95.56 196 ASN A CA 1
ATOM 1559 C C . ASN A 1 196 ? -7.542 6.335 6.502 1.00 95.56 196 ASN A C 1
ATOM 1561 O O . ASN A 1 196 ? -7.606 6.187 7.726 1.00 95.56 196 ASN A O 1
ATOM 1565 N N . LEU A 1 197 ? -7.553 5.301 5.658 1.00 96.62 197 LEU A N 1
ATOM 1566 C CA . LEU A 1 197 ? -7.540 3.907 6.098 1.00 96.62 197 LEU A CA 1
ATOM 1567 C C . LEU A 1 197 ? -6.237 3.587 6.843 1.00 96.62 197 LEU A C 1
ATOM 1569 O O . LEU A 1 197 ? -6.302 3.063 7.955 1.00 96.62 197 LEU A O 1
ATOM 1573 N N . CYS A 1 198 ? -5.076 3.982 6.301 1.00 97.69 198 CYS A N 1
ATOM 1574 C CA . CYS A 1 198 ? -3.779 3.844 6.974 1.00 97.69 198 CYS A CA 1
ATOM 1575 C C . CYS A 1 198 ? -3.815 4.464 8.379 1.00 97.69 198 CYS A C 1
ATOM 1577 O O . CYS A 1 198 ? -3.418 3.834 9.359 1.00 97.69 198 CYS A O 1
ATOM 1579 N N . LYS A 1 199 ? -4.336 5.692 8.498 1.00 95.94 199 LYS A N 1
ATOM 1580 C CA . LYS A 1 199 ? -4.474 6.395 9.784 1.00 95.94 199 LYS A CA 1
ATOM 1581 C C . LYS A 1 199 ? -5.407 5.667 10.740 1.00 95.94 199 LYS A C 1
ATOM 1583 O O . LYS A 1 199 ? -5.077 5.537 11.914 1.00 95.94 199 LYS A O 1
ATOM 1588 N N . ALA A 1 200 ? -6.547 5.185 10.256 1.00 95.38 200 ALA A N 1
ATOM 1589 C CA . ALA A 1 200 ? -7.513 4.486 11.089 1.00 95.38 200 ALA A CA 1
ATOM 1590 C C . ALA A 1 200 ? -6.964 3.153 11.627 1.00 95.38 200 ALA A C 1
ATOM 1592 O O . ALA A 1 200 ? -7.112 2.895 12.822 1.00 95.38 200 ALA A O 1
ATOM 1593 N N . IL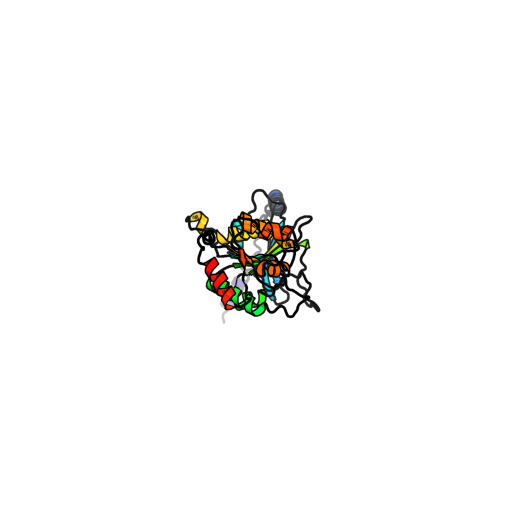E A 1 201 ? -6.275 2.368 10.788 1.00 96.44 201 ILE A N 1
ATOM 1594 C CA . ILE A 1 201 ? -5.600 1.123 11.194 1.00 96.44 201 ILE A CA 1
ATOM 1595 C C . ILE A 1 201 ? -4.485 1.417 12.199 1.00 96.44 201 ILE A C 1
ATOM 1597 O O . ILE A 1 201 ? -4.396 0.745 13.221 1.00 96.44 201 ILE A O 1
ATOM 1601 N N . ALA A 1 202 ? -3.671 2.448 11.959 1.00 95.62 202 ALA A N 1
ATOM 1602 C CA . ALA A 1 202 ? -2.580 2.813 12.860 1.00 95.62 202 ALA A CA 1
ATOM 1603 C C . ALA A 1 202 ? -3.055 3.369 14.209 1.00 95.62 202 ALA A C 1
ATOM 1605 O O . ALA A 1 202 ? -2.365 3.234 15.218 1.00 95.62 202 ALA A O 1
ATOM 1606 N N . THR A 1 203 ? -4.220 4.016 14.252 1.00 93.75 203 THR A N 1
ATOM 1607 C CA . THR A 1 203 ? -4.828 4.474 15.506 1.00 93.75 203 THR A CA 1
ATOM 1608 C C . THR A 1 203 ? -5.471 3.316 16.271 1.00 93.75 203 THR A C 1
ATOM 1610 O O . THR A 1 203 ? -5.245 3.185 17.472 1.00 93.75 203 THR A O 1
ATOM 1613 N N . GLY A 1 204 ? -6.278 2.484 15.609 1.00 90.38 204 GLY A N 1
ATOM 1614 C CA . GLY A 1 204 ? -7.065 1.450 16.283 1.00 90.38 204 GLY A CA 1
ATOM 1615 C C . GLY A 1 204 ? -8.035 1.997 17.345 1.00 90.38 204 GLY A C 1
ATOM 1616 O O . GLY A 1 204 ? -8.307 3.200 17.438 1.00 90.38 204 GLY A O 1
ATOM 1617 N N . LYS A 1 205 ? -8.583 1.103 18.168 1.00 85.50 205 LYS A N 1
ATOM 1618 C CA . LYS A 1 205 ? -9.439 1.402 19.322 1.00 85.50 205 LYS A CA 1
ATOM 1619 C C . LYS A 1 205 ? -8.611 1.792 20.533 1.00 85.50 205 LYS A C 1
ATOM 1621 O O . LYS A 1 205 ? -8.934 2.779 21.187 1.00 85.50 205 LYS A O 1
ATOM 1626 N N . ILE A 1 206 ? -7.523 1.064 20.793 1.00 69.56 206 ILE A N 1
ATOM 1627 C CA . ILE A 1 206 ? -6.724 1.200 22.018 1.00 69.56 206 ILE A CA 1
ATOM 1628 C C . ILE A 1 206 ? -6.163 2.620 22.161 1.00 69.56 206 ILE A C 1
ATOM 1630 O O . ILE A 1 206 ? -6.220 3.190 23.250 1.00 69.56 206 ILE A O 1
ATOM 1634 N N . SER A 1 207 ? -5.690 3.235 21.070 1.00 72.50 207 SER A N 1
ATOM 1635 C CA . SER A 1 207 ? -5.229 4.632 21.092 1.00 72.50 207 SER A CA 1
ATOM 1636 C C . SER A 1 207 ? -6.336 5.597 21.529 1.00 72.50 207 SER A C 1
ATOM 1638 O O . SER A 1 207 ? -6.087 6.483 22.345 1.00 72.50 207 SER A O 1
ATOM 1640 N N . LYS A 1 208 ? -7.575 5.390 21.059 1.00 69.69 208 LYS A N 1
ATOM 1641 C CA . LYS A 1 208 ? -8.721 6.252 21.386 1.00 69.69 208 LYS A CA 1
ATOM 1642 C C . LYS A 1 208 ? -9.174 6.098 22.836 1.00 69.69 208 LYS A C 1
ATOM 1644 O O . LYS A 1 208 ? -9.545 7.088 23.454 1.00 69.69 208 LYS A O 1
ATOM 1649 N N . THR A 1 209 ? -9.168 4.877 23.373 1.00 70.81 209 THR A N 1
ATOM 1650 C CA . THR A 1 209 ? -9.685 4.605 24.727 1.00 70.81 209 THR A CA 1
ATOM 1651 C C . THR A 1 209 ? -8.641 4.822 25.818 1.00 70.81 209 THR A C 1
ATOM 1653 O O . THR A 1 209 ? -8.983 5.272 26.904 1.00 70.81 209 THR A O 1
ATOM 1656 N N . GLN A 1 210 ? -7.375 4.487 25.550 1.00 72.12 210 GLN A N 1
ATOM 1657 C CA . GLN A 1 210 ? -6.298 4.489 26.550 1.00 72.12 210 GLN A CA 1
ATOM 1658 C C . GLN A 1 210 ? -5.282 5.626 26.360 1.00 72.12 210 GLN A C 1
ATOM 1660 O O . GLN A 1 210 ? -4.280 5.667 27.068 1.00 72.12 210 GLN A O 1
ATOM 1665 N N . GLY A 1 211 ? -5.484 6.517 25.383 1.00 75.44 211 GLY A N 1
ATOM 1666 C CA . GLY A 1 211 ? -4.574 7.637 25.116 1.00 75.44 211 GLY A CA 1
ATOM 1667 C C . GLY A 1 211 ? -3.180 7.216 24.637 1.00 75.44 211 GLY A C 1
ATOM 1668 O O . GLY A 1 211 ? -2.242 8.011 24.695 1.00 75.44 211 GLY A O 1
ATOM 1669 N N . ARG A 1 212 ? -3.011 5.968 24.176 1.00 76.81 212 ARG A N 1
ATOM 1670 C CA . ARG A 1 212 ? -1.734 5.499 23.619 1.00 76.81 212 ARG A CA 1
ATOM 1671 C C . ARG A 1 212 ? -1.444 6.208 22.294 1.00 76.81 212 ARG A C 1
ATOM 1673 O O . ARG A 1 212 ? -2.379 6.463 21.531 1.00 76.81 212 ARG A O 1
ATOM 1680 N N . PRO A 1 213 ? -0.174 6.505 21.975 1.00 82.56 213 PRO A N 1
ATOM 1681 C CA . PRO A 1 213 ? 0.169 7.068 20.676 1.00 82.56 213 PRO A CA 1
ATOM 1682 C C . PRO A 1 213 ? -0.211 6.094 19.554 1.00 82.56 213 PRO A C 1
ATOM 1684 O O . PRO A 1 213 ? -0.097 4.880 19.715 1.00 82.56 213 PRO A O 1
ATOM 1687 N N . ARG A 1 214 ? -0.640 6.636 18.409 1.00 87.88 214 ARG A N 1
ATOM 1688 C CA . ARG A 1 214 ? -0.882 5.841 17.195 1.00 87.88 214 ARG A CA 1
ATOM 1689 C C . ARG A 1 214 ? 0.389 5.101 16.760 1.00 87.88 214 ARG A C 1
ATOM 1691 O O . ARG A 1 214 ? 1.494 5.644 16.888 1.00 87.88 214 ARG A O 1
ATOM 1698 N N . CYS A 1 215 ? 0.219 3.920 16.173 1.00 93.69 215 CYS A N 1
ATOM 1699 C CA . CYS A 1 215 ? 1.288 3.207 15.484 1.00 93.69 215 CYS A CA 1
ATOM 1700 C C . CYS A 1 215 ? 1.828 4.027 14.302 1.00 93.69 215 CYS A C 1
ATOM 1702 O O . CYS A 1 215 ? 1.235 5.017 13.857 1.00 93.69 215 CYS A O 1
ATOM 1704 N N . LYS A 1 216 ? 3.011 3.648 13.817 1.00 94.88 216 LYS A N 1
ATOM 1705 C CA . LYS A 1 216 ? 3.689 4.363 12.734 1.00 94.88 216 LYS A CA 1
ATOM 1706 C C . LYS A 1 216 ? 3.137 3.946 11.375 1.00 94.88 216 LYS A C 1
ATOM 1708 O O . LYS A 1 216 ? 2.712 2.810 11.187 1.00 94.88 216 LYS A O 1
ATOM 1713 N N . ILE A 1 217 ? 3.162 4.893 10.444 1.00 97.56 217 ILE A N 1
ATOM 1714 C CA . ILE A 1 217 ? 2.792 4.696 9.044 1.00 97.56 217 ILE A CA 1
ATOM 1715 C C . ILE A 1 217 ? 4.011 5.079 8.221 1.00 97.56 217 ILE A C 1
ATOM 1717 O O . ILE A 1 217 ? 4.557 6.167 8.413 1.00 97.56 217 ILE A O 1
ATOM 1721 N N . VAL A 1 218 ? 4.432 4.194 7.329 1.00 98.19 218 VAL A N 1
ATOM 1722 C CA . VAL A 1 218 ? 5.561 4.404 6.423 1.00 98.19 218 VAL A CA 1
ATOM 1723 C C . VAL A 1 218 ? 5.075 4.191 5.004 1.00 98.19 218 VAL A C 1
ATOM 1725 O O . VAL A 1 218 ? 4.344 3.240 4.744 1.00 98.19 218 VAL A O 1
ATOM 1728 N N . ASN A 1 219 ? 5.478 5.059 4.083 1.00 98.62 219 ASN A N 1
ATOM 1729 C CA . ASN A 1 219 ? 5.170 4.905 2.669 1.00 98.62 219 ASN A CA 1
ATOM 1730 C C . ASN A 1 219 ? 6.408 4.432 1.903 1.00 98.62 219 ASN A C 1
ATOM 1732 O O . ASN A 1 219 ? 7.528 4.830 2.226 1.00 98.62 219 ASN A O 1
ATOM 1736 N N . ILE A 1 220 ? 6.209 3.626 0.864 1.00 98.06 220 ILE A N 1
ATOM 1737 C CA . ILE A 1 220 ? 7.226 3.299 -0.138 1.00 98.06 220 ILE A CA 1
ATOM 1738 C C . ILE A 1 220 ? 6.723 3.786 -1.490 1.00 98.06 220 ILE A C 1
ATOM 1740 O O . ILE A 1 220 ? 5.689 3.322 -1.970 1.00 98.06 220 ILE A O 1
ATOM 1744 N N . LEU A 1 221 ? 7.461 4.710 -2.098 1.00 97.50 221 LEU A N 1
ATOM 1745 C CA . LEU A 1 221 ? 7.158 5.270 -3.407 1.00 97.50 221 LEU A CA 1
ATOM 1746 C C . LEU A 1 221 ? 7.864 4.476 -4.503 1.00 97.50 221 LEU A C 1
ATOM 1748 O O . LEU A 1 221 ? 9.092 4.499 -4.609 1.00 97.50 221 LEU A O 1
ATOM 1752 N N . PHE A 1 222 ? 7.061 3.811 -5.333 1.00 94.50 222 PHE A N 1
ATOM 1753 C CA . PHE A 1 222 ? 7.523 3.106 -6.526 1.00 94.50 222 PHE A CA 1
ATOM 1754 C C . PHE A 1 222 ? 7.379 3.963 -7.786 1.00 94.50 222 PHE A C 1
ATOM 1756 O O . PHE A 1 222 ? 8.263 3.920 -8.640 1.00 94.50 222 PHE A O 1
ATOM 1763 N N . ALA A 1 223 ? 6.299 4.750 -7.882 1.00 92.88 223 ALA A N 1
ATOM 1764 C CA . ALA A 1 223 ? 5.955 5.580 -9.042 1.00 92.88 223 ALA A CA 1
ATOM 1765 C C . ALA A 1 223 ? 5.963 4.806 -10.377 1.00 92.88 223 ALA A C 1
ATOM 1767 O O . ALA A 1 223 ? 6.419 5.308 -11.401 1.00 92.88 223 ALA A O 1
ATOM 1768 N N . ASP A 1 224 ? 5.462 3.566 -10.379 1.00 89.75 224 ASP A N 1
ATOM 1769 C CA . ASP A 1 224 ? 5.309 2.765 -11.601 1.00 89.75 224 ASP A CA 1
ATOM 1770 C C . ASP A 1 224 ? 4.130 3.267 -12.478 1.00 89.75 224 ASP A C 1
ATOM 1772 O O . ASP A 1 224 ? 3.945 2.796 -13.601 1.00 89.75 224 ASP A O 1
ATOM 1776 N N . SER A 1 225 ? 3.329 4.220 -11.981 1.00 85.69 225 SER A N 1
ATOM 1777 C CA . SER A 1 225 ? 2.286 4.949 -12.720 1.00 85.69 225 SER A CA 1
ATOM 1778 C C . SER A 1 225 ? 2.166 6.402 -12.250 1.00 85.69 225 SER A C 1
ATOM 1780 O O . SER A 1 225 ? 2.329 6.669 -11.058 1.00 85.69 225 SER A O 1
ATOM 1782 N N . ASN A 1 226 ? 1.790 7.313 -13.153 1.00 85.25 226 ASN A N 1
ATOM 1783 C CA . ASN A 1 226 ? 1.620 8.743 -12.846 1.00 85.25 226 ASN A CA 1
ATOM 1784 C C . ASN A 1 226 ? 0.390 9.035 -11.968 1.00 85.25 226 ASN A C 1
ATOM 1786 O O . ASN A 1 226 ? 0.368 10.034 -11.261 1.00 85.25 226 ASN A O 1
ATOM 1790 N N . ASP A 1 227 ? -0.577 8.116 -11.903 1.00 89.12 227 ASP A N 1
ATOM 1791 C CA . ASP A 1 227 ? -1.792 8.238 -11.077 1.00 89.12 227 ASP A CA 1
ATOM 1792 C C . ASP A 1 227 ? -1.523 8.297 -9.554 1.00 89.12 227 ASP A C 1
ATOM 1794 O O . ASP A 1 227 ? -2.451 8.310 -8.754 1.00 89.12 227 ASP A O 1
ATOM 1798 N N . CYS A 1 228 ? -0.261 8.261 -9.115 1.00 93.69 228 CYS A N 1
ATOM 1799 C CA . CYS A 1 228 ? 0.104 8.204 -7.701 1.00 93.69 228 CYS A CA 1
ATOM 1800 C C . CYS A 1 228 ? 0.372 9.570 -7.053 1.00 93.69 228 CYS A C 1
ATOM 1802 O O . CYS A 1 228 ? 0.576 9.625 -5.842 1.00 93.69 228 CYS A O 1
ATOM 1804 N N . PHE A 1 229 ? 0.375 10.665 -7.820 1.00 95.56 229 PHE A N 1
ATOM 1805 C CA . PHE A 1 229 ? 0.764 11.993 -7.329 1.00 95.56 229 PHE A CA 1
ATOM 1806 C C . PHE A 1 229 ? -0.105 12.491 -6.171 1.00 95.56 229 PHE A C 1
ATOM 1808 O O . PHE A 1 229 ? 0.429 12.974 -5.172 1.00 95.56 229 PHE A O 1
ATOM 1815 N N . ASP A 1 230 ? -1.419 12.282 -6.237 1.00 94.69 230 ASP A N 1
ATOM 1816 C CA . ASP A 1 230 ? -2.327 12.651 -5.146 1.00 94.69 230 ASP A CA 1
ATOM 1817 C C . ASP A 1 230 ? -2.060 11.845 -3.872 1.00 94.69 230 ASP A C 1
ATOM 1819 O O . ASP A 1 230 ? -2.139 12.374 -2.766 1.00 94.69 230 ASP A O 1
ATOM 1823 N N . GLU A 1 231 ? -1.644 10.585 -4.000 1.00 96.25 231 GLU A N 1
ATOM 1824 C CA . GLU A 1 231 ? -1.259 9.769 -2.849 1.00 96.25 231 GLU A CA 1
ATOM 1825 C C . GLU A 1 231 ? 0.048 10.264 -2.206 1.00 96.25 231 GLU A C 1
ATOM 1827 O O . GLU A 1 231 ? 0.166 10.268 -0.977 1.00 96.25 231 GLU A O 1
ATOM 1832 N N . ILE A 1 232 ? 1.004 10.750 -3.009 1.00 97.44 232 ILE A N 1
ATOM 1833 C CA . ILE A 1 232 ? 2.221 11.400 -2.497 1.00 97.44 232 ILE A CA 1
ATOM 1834 C C . ILE A 1 232 ? 1.848 12.681 -1.739 1.00 97.44 232 ILE A C 1
ATOM 1836 O O . ILE A 1 232 ? 2.295 12.869 -0.605 1.00 97.44 232 ILE A O 1
ATOM 1840 N N . ARG A 1 233 ? 0.994 13.535 -2.318 1.00 97.00 233 ARG A N 1
ATOM 1841 C CA . ARG A 1 233 ? 0.520 14.774 -1.676 1.00 97.00 233 ARG A CA 1
ATOM 1842 C C . ARG A 1 233 ? -0.167 14.495 -0.348 1.00 97.00 233 ARG A C 1
ATOM 1844 O O . ARG A 1 233 ? 0.164 15.119 0.658 1.00 97.00 233 ARG A O 1
ATOM 1851 N N . GLU A 1 234 ? -1.071 13.522 -0.312 1.00 97.06 234 GLU A N 1
ATOM 1852 C CA . GLU A 1 234 ? -1.755 13.135 0.920 1.00 97.06 234 GLU A CA 1
ATOM 1853 C C . GLU A 1 234 ? -0.772 12.622 1.983 1.00 97.06 234 GLU A C 1
ATOM 1855 O O . GLU A 1 234 ? -0.909 12.946 3.167 1.00 97.06 234 GLU A O 1
ATOM 1860 N N . ALA A 1 235 ? 0.271 11.881 1.595 1.00 97.38 235 ALA A N 1
ATOM 1861 C CA . ALA A 1 235 ? 1.324 11.474 2.523 1.00 97.38 235 ALA A CA 1
ATOM 1862 C C . ALA A 1 235 ? 2.108 12.677 3.092 1.00 97.38 235 ALA A C 1
ATOM 1864 O O . ALA A 1 235 ? 2.361 12.709 4.302 1.00 97.38 235 ALA A O 1
ATOM 1865 N N . ILE A 1 236 ? 2.427 13.681 2.265 1.00 97.19 236 ILE A N 1
ATOM 1866 C CA . ILE A 1 236 ? 3.104 14.926 2.678 1.00 97.19 236 ILE A CA 1
ATOM 1867 C C . ILE A 1 236 ? 2.226 15.740 3.636 1.00 97.19 236 ILE A C 1
ATOM 1869 O O . ILE A 1 236 ? 2.666 16.061 4.741 1.00 97.19 236 ILE A O 1
ATOM 1873 N N . ILE A 1 237 ? 0.960 15.992 3.278 1.00 96.44 237 ILE A N 1
ATOM 1874 C CA . ILE A 1 237 ? -0.017 16.726 4.108 1.00 96.44 237 ILE A CA 1
ATOM 1875 C C . ILE A 1 237 ? -0.134 16.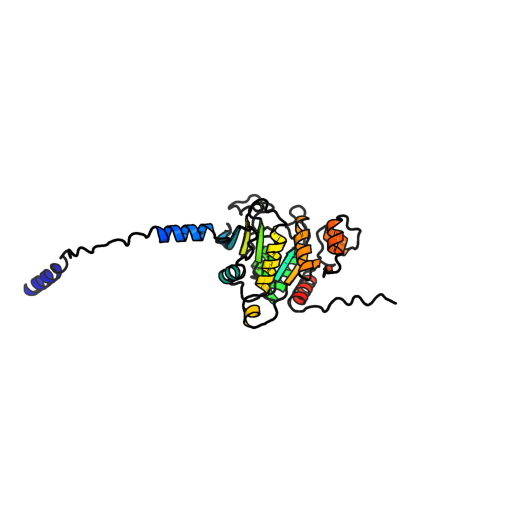088 5.499 1.00 96.44 237 ILE A C 1
ATOM 1877 O O . ILE A 1 237 ? -0.208 16.771 6.523 1.00 96.44 237 ILE A O 1
ATOM 1881 N N . ASN A 1 238 ? -0.108 14.754 5.554 1.00 95.50 238 ASN A N 1
ATOM 1882 C CA . ASN A 1 238 ? -0.198 13.995 6.797 1.00 95.50 238 ASN A CA 1
ATOM 1883 C C . ASN A 1 238 ? 1.157 13.787 7.503 1.00 95.50 238 ASN A C 1
ATOM 1885 O O . ASN A 1 238 ? 1.197 13.112 8.542 1.00 95.50 238 ASN A O 1
ATOM 1889 N N . LYS A 1 239 ? 2.240 14.389 6.988 1.00 95.56 239 LYS A N 1
ATOM 1890 C CA . LYS A 1 239 ? 3.612 14.336 7.522 1.00 95.56 239 LYS A CA 1
ATOM 1891 C C . LYS A 1 239 ? 4.109 12.903 7.708 1.00 95.56 239 LYS A C 1
ATOM 1893 O O . LYS A 1 239 ? 4.667 12.553 8.751 1.00 95.56 239 LYS A O 1
ATOM 1898 N N . LEU A 1 240 ? 3.837 12.052 6.723 1.00 95.62 240 LEU A N 1
ATOM 1899 C CA . LEU A 1 240 ? 4.215 10.644 6.741 1.00 95.62 240 LEU A CA 1
ATOM 1900 C C . LEU A 1 240 ? 5.548 10.446 6.000 1.00 95.62 240 LEU A C 1
ATOM 1902 O O . LEU A 1 240 ? 5.730 11.019 4.928 1.00 95.62 240 LEU A O 1
ATOM 1906 N N . PRO A 1 241 ? 6.482 9.634 6.528 1.00 97.00 241 PRO A N 1
ATOM 1907 C CA . PRO A 1 241 ? 7.743 9.349 5.851 1.00 97.00 241 PRO A CA 1
ATOM 1908 C C . PRO A 1 241 ? 7.517 8.565 4.551 1.00 97.00 241 PRO A C 1
ATOM 1910 O O . PRO A 1 241 ? 6.654 7.681 4.492 1.00 97.00 241 PRO A O 1
ATOM 1913 N N . ILE A 1 242 ? 8.316 8.872 3.528 1.00 98.12 242 ILE A N 1
ATOM 1914 C CA . ILE A 1 242 ? 8.249 8.269 2.192 1.00 98.12 242 ILE A CA 1
ATOM 1915 C C . ILE A 1 242 ? 9.635 7.743 1.810 1.00 98.12 242 ILE A C 1
ATOM 1917 O O . ILE A 1 242 ? 10.563 8.512 1.572 1.00 98.12 242 ILE A O 1
ATOM 1921 N N . 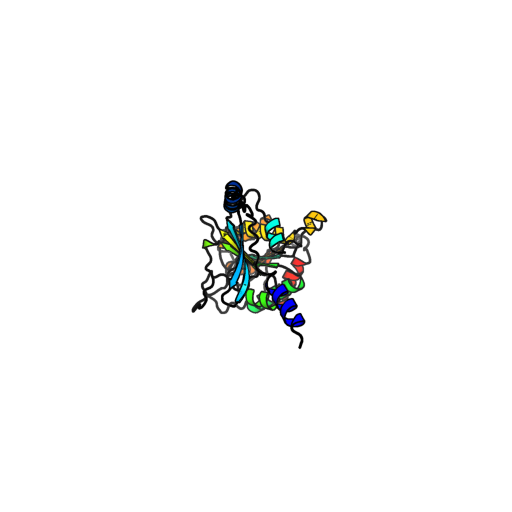ILE A 1 243 ? 9.789 6.422 1.733 1.00 97.69 243 ILE A N 1
ATOM 1922 C CA . ILE A 1 243 ? 10.988 5.780 1.188 1.00 97.69 243 ILE A CA 1
ATOM 1923 C C . ILE A 1 243 ? 10.874 5.797 -0.336 1.00 97.69 243 ILE A C 1
ATOM 1925 O O . ILE A 1 243 ? 9.966 5.180 -0.890 1.00 97.69 243 ILE A O 1
ATOM 1929 N N . VAL A 1 244 ? 11.792 6.476 -1.021 1.00 96.81 244 VAL A N 1
ATOM 1930 C CA . VAL A 1 244 ? 11.801 6.549 -2.490 1.00 96.81 244 VAL A CA 1
ATOM 1931 C C . VAL A 1 244 ? 12.709 5.454 -3.022 1.00 96.81 244 VAL A C 1
ATOM 1933 O O . VAL A 1 244 ? 13.882 5.401 -2.649 1.00 96.81 244 VAL A O 1
ATOM 1936 N N . VAL A 1 245 ? 12.186 4.561 -3.863 1.00 94.25 245 VAL A N 1
ATOM 1937 C CA . VAL A 1 245 ? 12.937 3.383 -4.322 1.00 94.25 245 VAL A CA 1
ATOM 1938 C C . VAL A 1 245 ? 13.102 3.353 -5.832 1.00 94.25 245 VAL A C 1
ATOM 1940 O O . VAL A 1 245 ? 12.221 3.761 -6.583 1.00 94.25 245 VAL A O 1
ATOM 1943 N N . ARG A 1 246 ? 14.248 2.838 -6.285 1.00 91.19 246 ARG A N 1
ATOM 1944 C CA . ARG A 1 246 ? 14.551 2.705 -7.714 1.00 91.19 246 ARG A CA 1
ATOM 1945 C C . ARG A 1 246 ? 13.565 1.785 -8.445 1.00 91.19 246 ARG A C 1
ATOM 1947 O O . ARG A 1 246 ? 13.008 0.832 -7.891 1.00 91.19 246 ARG A O 1
ATOM 1954 N N . GLY A 1 247 ? 13.436 2.020 -9.747 1.00 87.19 247 GLY A N 1
ATOM 1955 C CA . GLY A 1 247 ? 12.796 1.104 -10.697 1.00 87.19 247 GLY A CA 1
ATOM 1956 C C . GLY A 1 247 ? 11.768 1.754 -11.618 1.00 87.19 247 GLY A C 1
ATOM 1957 O O . GLY A 1 247 ? 11.493 1.192 -12.673 1.00 87.19 247 GLY A O 1
ATOM 1958 N N . SER A 1 248 ? 11.278 2.944 -11.276 1.00 89.69 248 SER A N 1
ATOM 1959 C CA . SER A 1 248 ? 10.586 3.829 -12.215 1.00 89.69 248 SER A CA 1
ATOM 1960 C C . SER A 1 248 ? 11.519 4.941 -12.688 1.00 89.69 248 SER A C 1
ATOM 1962 O O . SER A 1 248 ? 12.505 5.269 -12.023 1.00 89.69 248 SER A O 1
ATOM 1964 N N . HIS A 1 249 ? 11.210 5.528 -13.846 1.00 90.31 249 HIS A N 1
ATOM 1965 C CA . HIS A 1 249 ? 11.983 6.643 -14.390 1.00 90.31 249 HIS A CA 1
ATOM 1966 C C . HIS A 1 249 ? 11.985 7.849 -13.437 1.00 90.31 249 HIS A C 1
ATOM 1968 O O . HIS A 1 249 ? 13.053 8.373 -13.136 1.00 90.31 249 HIS A O 1
ATOM 1974 N N . LEU A 1 250 ? 10.817 8.202 -12.887 1.00 91.75 250 LEU A N 1
ATOM 1975 C CA . LEU A 1 250 ? 10.648 9.315 -11.948 1.00 91.75 250 LEU A CA 1
ATOM 1976 C C . LEU A 1 250 ? 11.465 9.122 -10.664 1.00 91.75 250 LEU A C 1
ATOM 1978 O O . LEU A 1 250 ? 12.229 10.005 -10.273 1.00 91.75 250 LEU A O 1
ATOM 1982 N N . CYS A 1 251 ? 11.374 7.947 -10.029 1.00 92.81 251 CYS A N 1
ATOM 1983 C CA . CYS A 1 251 ? 12.160 7.681 -8.825 1.00 92.81 251 CYS A CA 1
ATOM 1984 C C . CYS A 1 251 ? 13.663 7.654 -9.113 1.00 92.81 251 CYS A C 1
ATOM 1986 O O . CYS A 1 251 ? 14.438 8.126 -8.287 1.00 92.81 251 CYS A O 1
ATOM 1988 N N . ASN A 1 252 ? 14.089 7.113 -10.260 1.00 92.50 252 ASN A N 1
ATOM 1989 C CA . ASN A 1 252 ? 15.505 7.106 -10.626 1.00 92.50 252 ASN A CA 1
ATOM 1990 C C . ASN A 1 252 ? 16.033 8.538 -10.803 1.00 92.50 252 ASN A C 1
ATOM 1992 O O . ASN A 1 252 ? 17.024 8.871 -10.166 1.00 92.50 252 ASN A O 1
ATOM 1996 N N . GLN A 1 253 ? 15.329 9.401 -11.549 1.00 92.62 253 GLN A N 1
ATOM 1997 C CA . GLN A 1 253 ? 15.714 10.809 -11.726 1.00 92.62 253 GLN A CA 1
ATOM 1998 C C . GLN A 1 253 ? 15.871 11.539 -10.389 1.00 92.62 253 GLN A C 1
ATOM 2000 O O . GLN A 1 253 ? 16.883 12.197 -10.158 1.00 92.62 253 GLN A O 1
ATOM 2005 N N . PHE A 1 254 ? 14.910 11.363 -9.475 1.00 93.19 254 PHE A N 1
ATOM 2006 C CA . PHE A 1 254 ? 14.984 11.956 -8.140 1.00 93.19 254 PHE A CA 1
ATOM 2007 C C . PHE A 1 254 ? 16.179 11.432 -7.326 1.00 93.19 254 PHE A C 1
ATOM 2009 O O . PHE A 1 254 ? 16.899 12.204 -6.696 1.00 93.19 254 PHE A O 1
ATOM 2016 N N . ILE A 1 255 ? 16.406 10.115 -7.332 1.00 93.06 255 ILE A N 1
ATOM 2017 C CA . ILE A 1 255 ? 17.483 9.470 -6.565 1.00 93.06 255 ILE A CA 1
ATOM 2018 C C . ILE A 1 255 ? 18.869 9.849 -7.107 1.00 93.06 255 ILE A C 1
ATOM 2020 O O . ILE A 1 255 ? 19.805 10.009 -6.317 1.00 93.06 255 ILE A O 1
ATOM 2024 N N . ASP A 1 256 ? 18.990 9.975 -8.427 1.00 93.06 256 ASP A N 1
ATOM 2025 C CA . ASP A 1 256 ? 20.226 10.311 -9.140 1.00 93.06 256 ASP A CA 1
ATOM 2026 C C . ASP A 1 256 ? 20.482 11.828 -9.207 1.00 93.06 256 ASP A C 1
ATOM 2028 O O . ASP A 1 256 ? 21.545 12.246 -9.660 1.00 93.06 256 ASP A O 1
ATOM 2032 N N . GLN A 1 257 ? 19.550 12.649 -8.699 1.00 88.00 257 GLN A N 1
ATOM 2033 C CA . GLN A 1 257 ? 19.594 14.118 -8.767 1.00 88.00 257 GLN A CA 1
ATOM 2034 C C . GLN A 1 257 ? 19.713 14.637 -10.208 1.00 88.00 257 GLN A C 1
ATOM 2036 O O . GLN A 1 257 ? 20.301 15.688 -10.472 1.00 88.00 257 GLN A O 1
ATOM 2041 N N . GLU A 1 258 ? 19.147 13.885 -11.148 1.00 87.44 258 GLU A N 1
ATOM 2042 C CA . GLU A 1 258 ? 19.000 14.312 -12.530 1.00 87.44 258 GLU A CA 1
ATOM 2043 C C . GLU A 1 258 ? 17.849 15.314 -12.645 1.00 87.44 258 GLU A C 1
ATOM 2045 O O . GLU A 1 258 ? 16.992 15.424 -11.765 1.00 87.44 258 GLU A O 1
ATOM 2050 N N . LYS A 1 259 ? 17.803 16.047 -13.761 1.00 85.19 259 LYS A N 1
ATOM 2051 C CA . LYS A 1 259 ? 16.668 16.924 -14.048 1.00 85.19 259 LYS A CA 1
ATOM 2052 C C . LYS A 1 259 ? 15.394 16.079 -14.142 1.00 85.19 259 LYS A C 1
ATOM 2054 O O . LYS A 1 259 ? 15.265 15.263 -15.056 1.00 85.19 259 LYS A O 1
ATOM 2059 N N . ILE A 1 260 ? 14.457 16.312 -13.228 1.00 84.56 260 ILE A N 1
ATOM 2060 C CA . ILE A 1 260 ? 13.129 15.704 -13.270 1.00 84.56 260 ILE A CA 1
ATOM 2061 C C . ILE A 1 260 ? 12.378 16.326 -14.449 1.00 84.56 260 ILE A C 1
ATOM 2063 O O . ILE A 1 260 ? 12.318 17.544 -14.594 1.00 84.56 260 ILE A O 1
ATOM 2067 N N . LEU A 1 261 ? 11.875 15.486 -15.355 1.00 82.81 261 LEU A N 1
ATOM 2068 C CA . LEU A 1 261 ? 11.203 15.967 -16.570 1.00 82.81 261 LEU A CA 1
ATOM 2069 C C . LEU A 1 261 ? 9.718 16.263 -16.350 1.00 82.81 261 LEU A C 1
ATOM 2071 O O . LEU A 1 261 ? 9.132 17.045 -17.097 1.00 82.81 261 LEU A O 1
ATOM 2075 N N . ASP A 1 262 ? 9.121 15.625 -15.350 1.00 91.94 262 ASP A N 1
ATOM 2076 C CA . ASP A 1 262 ? 7.732 15.828 -14.971 1.00 91.94 262 ASP A CA 1
ATOM 2077 C C . ASP A 1 262 ? 7.647 16.964 -13.943 1.00 91.94 262 ASP A C 1
ATOM 2079 O O . ASP A 1 262 ? 8.078 16.808 -12.800 1.00 91.94 262 ASP A O 1
ATOM 2083 N N . ALA A 1 263 ? 7.130 18.118 -14.371 1.00 92.25 263 ALA A N 1
ATOM 2084 C CA . ALA A 1 263 ? 7.066 19.319 -13.540 1.00 92.25 263 ALA A CA 1
ATOM 2085 C C . ALA A 1 263 ? 6.188 19.123 -12.295 1.00 92.25 263 ALA A C 1
ATOM 2087 O O . ALA A 1 263 ? 6.505 19.640 -11.229 1.00 92.25 263 ALA A O 1
ATOM 2088 N N . GLU A 1 264 ? 5.110 18.342 -12.409 1.00 94.12 264 GLU A N 1
ATOM 2089 C CA . GLU A 1 264 ? 4.222 18.076 -11.281 1.00 94.12 264 GLU A CA 1
ATOM 2090 C C . GLU A 1 264 ? 4.923 17.200 -10.238 1.00 94.12 264 GLU A C 1
ATOM 2092 O O . GLU A 1 264 ? 4.871 17.489 -9.041 1.00 94.12 264 GLU A O 1
ATOM 2097 N N . PHE A 1 265 ? 5.635 16.162 -10.683 1.00 94.06 265 PHE A N 1
ATOM 2098 C CA . PHE A 1 265 ? 6.454 15.346 -9.793 1.00 94.06 265 PHE A CA 1
ATOM 2099 C C . PHE A 1 265 ? 7.590 16.158 -9.158 1.00 94.06 265 PHE A C 1
ATOM 2101 O O . PHE A 1 265 ? 7.827 16.034 -7.958 1.00 94.06 265 PHE A O 1
ATOM 2108 N N . GLU A 1 266 ? 8.277 17.006 -9.929 1.00 93.38 266 GLU A N 1
ATOM 2109 C CA . GLU A 1 266 ? 9.337 17.886 -9.422 1.00 93.38 266 GLU A CA 1
ATOM 2110 C C . GLU A 1 266 ? 8.817 18.811 -8.313 1.00 93.38 266 GLU A C 1
ATOM 2112 O O . GLU A 1 266 ? 9.437 18.900 -7.249 1.00 93.38 266 GLU A O 1
ATOM 2117 N N . ASP A 1 267 ? 7.659 19.439 -8.523 1.00 94.12 267 ASP A N 1
ATOM 2118 C CA . ASP A 1 267 ? 7.021 20.314 -7.539 1.00 94.12 267 ASP A CA 1
ATOM 2119 C C . ASP A 1 267 ? 6.686 19.560 -6.242 1.00 94.12 267 ASP A C 1
ATOM 2121 O O . ASP A 1 267 ? 7.000 20.034 -5.148 1.00 94.12 267 ASP A O 1
ATOM 2125 N N . ILE A 1 268 ? 6.109 18.356 -6.348 1.00 94.75 268 ILE A N 1
ATOM 2126 C CA . ILE A 1 268 ? 5.761 17.519 -5.187 1.00 94.75 268 ILE A CA 1
ATOM 2127 C C . ILE A 1 268 ? 7.015 17.089 -4.416 1.00 94.75 268 ILE A C 1
ATOM 2129 O O . ILE A 1 268 ? 7.050 17.150 -3.185 1.00 94.75 268 ILE A O 1
ATOM 2133 N N . MET A 1 269 ? 8.051 16.633 -5.119 1.00 92.88 269 MET A N 1
ATOM 2134 C CA . MET A 1 269 ? 9.269 16.113 -4.490 1.00 92.88 269 MET A CA 1
ATOM 2135 C C . MET A 1 269 ? 10.125 17.216 -3.850 1.00 92.88 269 MET A C 1
ATOM 2137 O O . MET A 1 269 ? 10.921 16.931 -2.952 1.00 92.88 269 MET A O 1
ATOM 2141 N N . ASN A 1 270 ? 9.946 18.471 -4.276 1.00 93.00 270 ASN A N 1
ATOM 2142 C CA . ASN A 1 270 ? 10.585 19.651 -3.692 1.00 93.00 270 ASN A CA 1
ATOM 2143 C C . ASN A 1 270 ? 9.766 20.308 -2.565 1.00 93.00 270 ASN A C 1
ATOM 2145 O O . ASN A 1 270 ? 10.212 21.312 -1.992 1.00 93.00 270 ASN A O 1
ATOM 2149 N N . ASP A 1 271 ? 8.600 19.755 -2.213 1.00 93.19 271 ASP A N 1
ATOM 2150 C CA . ASP A 1 271 ? 7.794 20.255 -1.103 1.00 93.19 271 ASP A CA 1
ATOM 2151 C C . ASP A 1 271 ? 8.594 20.210 0.213 1.00 93.19 271 ASP A C 1
ATOM 2153 O O . ASP A 1 271 ? 9.174 19.195 0.613 1.00 93.19 271 ASP A O 1
ATOM 2157 N N . LYS A 1 272 ? 8.629 21.348 0.913 1.00 90.81 272 LYS A N 1
ATOM 2158 C CA . LYS A 1 272 ? 9.406 21.532 2.144 1.00 90.81 272 LYS A CA 1
ATOM 2159 C C . LYS A 1 272 ? 8.880 20.706 3.313 1.00 90.81 272 LYS A C 1
ATOM 2161 O O . LYS A 1 272 ? 9.659 20.471 4.243 1.00 90.81 272 LYS A O 1
ATOM 2166 N N . ASP A 1 273 ? 7.609 20.317 3.273 1.00 92.94 273 ASP A N 1
ATOM 2167 C CA . ASP A 1 273 ? 6.959 19.494 4.291 1.00 92.94 273 ASP A CA 1
ATOM 2168 C C . ASP A 1 273 ? 7.111 17.986 4.016 1.00 92.94 273 ASP A C 1
ATOM 2170 O O . ASP A 1 273 ? 6.766 17.162 4.869 1.00 92.94 273 ASP A O 1
ATOM 2174 N N . GLY A 1 274 ? 7.668 17.606 2.860 1.00 91.88 274 GLY A N 1
ATOM 2175 C CA . GLY A 1 274 ? 7.923 16.216 2.496 1.00 91.88 274 GLY A CA 1
ATOM 2176 C C . GLY A 1 274 ? 9.091 15.580 3.262 1.00 91.88 274 GLY A C 1
ATOM 2177 O O . GLY A 1 274 ? 10.172 16.155 3.406 1.00 91.88 274 GLY A O 1
ATOM 2178 N N . PHE A 1 275 ? 8.892 14.342 3.728 1.00 94.44 275 PHE A N 1
ATOM 2179 C CA . PHE A 1 275 ? 9.909 13.536 4.417 1.00 94.44 275 PHE A CA 1
ATOM 2180 C C . PHE A 1 275 ? 10.367 12.370 3.537 1.00 94.44 275 PHE A C 1
ATOM 2182 O O . PHE A 1 275 ? 9.928 11.231 3.714 1.00 94.44 275 PHE A O 1
ATOM 2189 N N . PHE A 1 276 ? 11.251 12.660 2.584 1.00 95.88 276 PHE A N 1
ATOM 2190 C CA . PHE A 1 276 ? 11.731 11.682 1.607 1.00 95.88 276 PHE A CA 1
ATOM 2191 C C . PHE A 1 276 ? 13.038 11.005 2.040 1.00 95.88 276 PHE A C 1
ATOM 2193 O O . PHE A 1 276 ? 14.001 11.664 2.432 1.00 95.88 276 PHE A O 1
ATOM 2200 N N . PHE A 1 277 ? 13.089 9.679 1.914 1.00 96.06 277 PHE A N 1
ATOM 2201 C CA . PHE A 1 277 ? 14.253 8.841 2.208 1.00 96.06 277 PHE A CA 1
ATOM 2202 C C . PHE A 1 277 ? 14.665 8.085 0.935 1.00 96.06 277 PHE A C 1
ATOM 2204 O O . PHE A 1 277 ? 14.158 6.986 0.690 1.00 96.06 277 PHE A O 1
ATOM 2211 N N . PRO A 1 278 ? 15.538 8.658 0.086 1.00 95.38 278 PRO A N 1
ATOM 2212 C CA . PRO A 1 278 ? 15.957 8.011 -1.152 1.00 95.38 278 PRO A CA 1
ATOM 2213 C C . PRO A 1 278 ? 16.812 6.773 -0.867 1.00 95.38 278 PRO A C 1
ATOM 2215 O O . PRO A 1 278 ? 17.831 6.838 -0.175 1.00 95.38 278 PRO A O 1
ATOM 2218 N N . LEU A 1 279 ? 16.413 5.632 -1.430 1.00 92.81 279 LEU A N 1
ATOM 2219 C CA . LEU A 1 279 ? 17.103 4.360 -1.273 1.00 92.81 279 LEU A CA 1
ATOM 2220 C C . LEU A 1 279 ? 17.935 4.037 -2.515 1.00 92.81 279 LEU A C 1
ATOM 2222 O O . LEU A 1 279 ? 17.422 3.614 -3.550 1.00 92.81 279 LEU A O 1
ATOM 2226 N N . GLN A 1 280 ? 19.252 4.179 -2.384 1.00 88.06 280 GLN A N 1
ATOM 2227 C CA . GLN A 1 280 ? 20.180 4.001 -3.504 1.00 88.06 280 GLN A CA 1
ATOM 2228 C C . GLN A 1 280 ? 20.267 2.555 -4.017 1.00 88.06 280 GLN A C 1
ATOM 2230 O O . GLN A 1 280 ? 20.534 2.338 -5.198 1.00 88.06 280 GLN A O 1
ATOM 2235 N N . LYS A 1 281 ? 20.046 1.560 -3.147 1.00 88.12 281 LYS A N 1
ATOM 2236 C CA . LYS A 1 281 ? 20.178 0.130 -3.466 1.00 88.12 281 LYS A CA 1
ATOM 2237 C C . LYS A 1 281 ? 18.872 -0.609 -3.183 1.00 88.12 281 LYS A C 1
ATOM 2239 O O . LYS A 1 281 ? 18.316 -0.473 -2.101 1.00 88.12 281 LYS A O 1
ATOM 2244 N N . LEU A 1 282 ? 18.443 -1.471 -4.107 1.00 86.56 282 LEU A N 1
ATOM 2245 C CA . LEU A 1 282 ? 17.278 -2.359 -3.944 1.00 86.56 282 LEU A CA 1
ATOM 2246 C C . LEU A 1 282 ? 17.619 -3.663 -3.198 1.00 86.56 282 LEU A C 1
ATOM 2248 O O . LEU A 1 282 ? 17.088 -4.732 -3.500 1.00 86.56 282 LEU A O 1
ATOM 2252 N N . ASP A 1 283 ? 18.544 -3.589 -2.246 1.00 91.12 283 ASP A N 1
ATOM 2253 C CA . ASP A 1 283 ? 18.965 -4.751 -1.473 1.00 91.12 283 ASP A CA 1
ATOM 2254 C C . ASP A 1 283 ? 17.926 -5.121 -0.402 1.00 91.12 283 ASP A C 1
ATOM 2256 O O . ASP A 1 283 ? 17.333 -4.251 0.242 1.00 91.12 283 ASP A O 1
ATOM 2260 N N . SER A 1 284 ? 17.713 -6.425 -0.206 1.00 93.31 284 SER A N 1
ATOM 2261 C CA . SER A 1 284 ? 16.700 -6.950 0.715 1.00 93.31 284 SER A CA 1
ATOM 2262 C C . SER A 1 284 ? 16.978 -6.623 2.180 1.00 93.31 284 SER A C 1
ATOM 2264 O O . SER A 1 284 ? 16.043 -6.497 2.971 1.00 93.31 284 SER A O 1
ATOM 2266 N N . GLU A 1 285 ? 18.251 -6.535 2.563 1.00 95.38 285 GLU A N 1
ATOM 2267 C CA . GLU A 1 285 ? 18.651 -6.215 3.929 1.00 95.38 285 GLU A CA 1
ATOM 2268 C C . GLU A 1 285 ? 18.471 -4.727 4.196 1.00 95.38 285 GLU A C 1
ATOM 2270 O O . GLU A 1 285 ? 17.843 -4.352 5.183 1.00 95.38 285 GLU A O 1
ATOM 2275 N N . VAL A 1 286 ? 18.907 -3.893 3.252 1.00 94.69 286 VAL A N 1
ATOM 2276 C CA . VAL A 1 286 ? 18.788 -2.436 3.353 1.00 94.69 286 VAL A CA 1
ATOM 2277 C C . VAL A 1 286 ? 17.325 -2.000 3.474 1.00 94.69 286 VAL A C 1
ATOM 2279 O O . VAL A 1 286 ? 16.992 -1.235 4.380 1.00 94.69 286 VAL A O 1
ATOM 2282 N N . ILE A 1 287 ? 16.428 -2.501 2.611 1.00 95.69 287 ILE A N 1
ATOM 2283 C CA . ILE A 1 287 ? 15.007 -2.131 2.708 1.00 95.69 287 ILE A CA 1
ATOM 2284 C C . ILE A 1 287 ? 14.371 -2.654 3.996 1.00 95.69 287 ILE A C 1
ATOM 2286 O O . ILE A 1 287 ? 13.597 -1.936 4.624 1.00 95.69 287 ILE A O 1
ATOM 2290 N N . ALA A 1 288 ? 14.714 -3.874 4.424 1.00 96.75 288 ALA A N 1
ATOM 2291 C CA . ALA A 1 288 ? 14.157 -4.442 5.645 1.00 96.75 288 ALA A CA 1
ATOM 2292 C C . ALA A 1 288 ? 14.552 -3.620 6.876 1.00 96.75 288 ALA A C 1
ATOM 2294 O O . ALA A 1 288 ? 13.695 -3.307 7.697 1.00 96.75 288 ALA A O 1
ATOM 2295 N N . GLN A 1 289 ? 15.826 -3.232 6.976 1.00 95.56 289 GLN A N 1
ATOM 2296 C CA . GLN A 1 289 ? 16.322 -2.390 8.061 1.00 95.56 289 GLN A CA 1
ATOM 2297 C C . GLN A 1 289 ? 15.663 -1.010 8.050 1.00 95.56 289 GLN A C 1
ATOM 2299 O O . GLN A 1 289 ? 15.225 -0.551 9.100 1.00 95.56 289 GLN A O 1
ATOM 2304 N N . MET A 1 290 ? 15.532 -0.373 6.881 1.00 95.75 290 MET A N 1
ATOM 2305 C CA . MET A 1 290 ? 14.898 0.945 6.764 1.00 95.75 290 MET A CA 1
ATOM 2306 C C . MET A 1 290 ? 13.415 0.908 7.154 1.00 95.75 290 MET A C 1
ATOM 2308 O O . MET A 1 290 ? 12.965 1.723 7.958 1.00 95.75 290 MET A O 1
ATOM 2312 N N . VAL A 1 291 ? 12.657 -0.055 6.619 1.00 97.00 291 VAL A N 1
ATOM 2313 C CA . VAL A 1 291 ? 11.234 -0.237 6.944 1.00 97.00 291 VAL A CA 1
ATOM 2314 C C . VAL A 1 291 ? 11.065 -0.533 8.430 1.00 97.00 291 VAL A C 1
ATOM 2316 O O . VAL A 1 291 ? 10.277 0.131 9.098 1.00 97.00 291 VAL A O 1
ATOM 2319 N N . HIS A 1 292 ? 11.842 -1.473 8.975 1.00 95.69 292 HIS A N 1
ATOM 2320 C CA . HIS A 1 292 ? 11.802 -1.797 10.398 1.00 95.69 292 HIS A CA 1
ATOM 2321 C C . HIS A 1 292 ? 12.134 -0.574 11.261 1.00 95.69 292 HIS A C 1
ATOM 2323 O O . HIS A 1 292 ? 11.414 -0.279 12.213 1.00 95.69 292 HIS A O 1
ATOM 2329 N N . TYR A 1 293 ? 13.195 0.163 10.920 1.00 95.06 293 TYR A N 1
ATOM 2330 C CA . TYR A 1 293 ? 13.598 1.371 11.632 1.00 95.06 293 TYR A CA 1
ATOM 2331 C C . TYR A 1 293 ? 12.477 2.410 11.655 1.00 95.06 293 TYR A C 1
ATOM 2333 O O . TYR A 1 293 ? 12.133 2.875 12.730 1.00 95.06 293 TYR A O 1
ATOM 2341 N N . LEU A 1 294 ? 11.852 2.733 10.520 1.00 95.62 294 LEU A N 1
ATOM 2342 C CA . LEU A 1 294 ? 10.799 3.757 10.471 1.00 95.62 294 LEU A CA 1
ATOM 2343 C C . LEU A 1 294 ? 9.469 3.310 11.104 1.00 95.62 294 LEU A C 1
ATOM 2345 O O . LEU A 1 294 ? 8.696 4.146 11.574 1.00 95.62 294 LEU A O 1
ATOM 2349 N N . LEU A 1 295 ? 9.193 2.002 11.137 1.00 94.69 295 LEU A N 1
ATOM 2350 C CA . LEU A 1 295 ? 8.017 1.461 11.823 1.00 94.69 295 LEU A CA 1
ATOM 2351 C C . LEU A 1 295 ? 8.194 1.416 13.349 1.00 94.69 295 LEU A C 1
ATOM 2353 O O . LEU A 1 295 ? 7.206 1.522 14.075 1.00 94.69 295 LEU A O 1
ATOM 2357 N N . THR A 1 296 ? 9.431 1.297 13.841 1.00 88.69 296 THR A N 1
ATOM 2358 C CA . THR A 1 296 ? 9.739 1.177 15.281 1.00 88.69 296 THR A CA 1
ATOM 2359 C C . THR A 1 296 ? 10.236 2.478 15.912 1.00 88.69 296 THR A C 1
ATOM 2361 O O . THR A 1 296 ? 9.927 2.767 17.068 1.00 88.69 296 THR A O 1
ATOM 2364 N N . PHE A 1 297 ? 10.942 3.311 15.151 1.00 83.06 297 PHE A N 1
ATOM 2365 C CA . PHE A 1 297 ? 11.529 4.575 15.580 1.00 83.06 297 PHE A CA 1
ATOM 2366 C C . PHE A 1 297 ? 11.011 5.739 14.736 1.00 83.06 297 PHE A C 1
ATOM 2368 O O . PHE A 1 297 ? 10.771 5.634 13.539 1.00 83.06 297 PHE A O 1
ATOM 2375 N N . THR A 1 298 ? 10.853 6.900 15.370 1.00 61.47 298 THR A N 1
ATOM 2376 C CA . THR A 1 298 ? 10.634 8.164 14.655 1.00 61.47 298 THR A CA 1
ATOM 2377 C C . THR A 1 298 ? 11.967 8.892 14.600 1.00 61.47 298 THR A C 1
ATOM 2379 O O . THR A 1 298 ? 12.434 9.309 15.663 1.00 61.47 298 THR A O 1
ATOM 2382 N N . PRO A 1 299 ? 12.606 9.043 13.427 1.00 53.56 299 PRO A N 1
ATOM 2383 C CA . PRO A 1 299 ? 13.764 9.914 13.337 1.00 53.56 299 PRO A CA 1
ATOM 2384 C C . PRO A 1 299 ? 13.335 11.319 13.771 1.00 53.56 299 PRO A C 1
ATOM 2386 O O . PRO A 1 299 ? 12.312 11.840 13.319 1.00 53.56 299 PRO A O 1
ATOM 2389 N N . SER A 1 300 ? 14.091 11.926 14.687 1.00 45.72 300 SER A N 1
ATOM 2390 C CA . SER A 1 300 ? 14.000 13.367 14.896 1.00 45.72 300 SER A CA 1
ATOM 2391 C C . SER A 1 300 ? 14.274 14.049 13.554 1.00 45.72 300 SER A C 1
ATOM 2393 O O . SER A 1 300 ? 15.063 13.532 12.761 1.00 45.72 300 SER A O 1
ATOM 2395 N N . LEU A 1 301 ? 13.562 15.150 13.278 1.00 48.38 301 LEU A N 1
ATOM 2396 C CA . LEU A 1 301 ? 13.656 15.928 12.035 1.00 48.38 301 LEU A CA 1
ATOM 2397 C C . LEU A 1 301 ? 15.085 15.903 11.466 1.00 48.38 301 LEU A C 1
ATOM 2399 O O . LEU A 1 301 ? 16.019 16.140 12.243 1.00 48.38 301 LEU A O 1
ATOM 2403 N N . PRO A 1 302 ? 15.287 15.658 10.154 1.00 44.44 302 PRO A N 1
ATOM 2404 C CA . PRO A 1 302 ? 16.614 15.783 9.573 1.00 44.44 302 PRO A CA 1
ATOM 2405 C C . PRO A 1 302 ? 17.122 17.183 9.909 1.00 44.44 302 PRO A C 1
ATOM 2407 O O . PRO A 1 302 ? 16.505 18.180 9.528 1.00 44.44 302 PRO A O 1
ATOM 2410 N N . LYS A 1 303 ? 18.202 17.265 10.696 1.00 39.19 303 LYS A N 1
ATOM 2411 C CA . LYS A 1 303 ? 18.855 18.533 11.017 1.00 39.19 303 LYS A CA 1
ATOM 2412 C C . LYS A 1 303 ? 19.252 19.177 9.690 1.00 39.19 303 LYS A C 1
ATOM 2414 O O . LYS A 1 303 ? 20.273 18.818 9.110 1.00 39.19 303 LYS A O 1
ATOM 2419 N N . LYS A 1 304 ? 18.454 20.135 9.210 1.00 45.12 304 LYS A N 1
ATOM 2420 C CA . LYS A 1 304 ? 18.825 21.102 8.167 1.00 45.12 304 LYS A CA 1
ATOM 2421 C C . LYS A 1 304 ? 19.880 22.064 8.729 1.00 45.12 304 LYS A C 1
ATOM 2423 O O . LYS A 1 304 ? 19.689 23.267 8.729 1.00 45.12 304 LYS A O 1
ATOM 2428 N N . GLU A 1 305 ? 20.980 21.536 9.249 1.00 47.78 305 GLU A N 1
ATOM 2429 C CA . GLU A 1 305 ? 22.127 22.296 9.732 1.00 47.78 305 GLU A CA 1
ATOM 2430 C C . GLU A 1 305 ? 23.363 21.416 9.592 1.00 47.78 305 GLU A C 1
ATOM 2432 O O . GLU A 1 305 ? 23.672 20.636 10.485 1.00 47.78 305 GLU A O 1
ATOM 2437 N N . LEU A 1 306 ? 24.046 21.520 8.452 1.00 41.78 306 LEU A N 1
ATOM 2438 C CA . LEU A 1 306 ? 25.472 21.178 8.364 1.00 41.78 306 LEU A CA 1
ATOM 2439 C C . LEU A 1 306 ? 26.210 21.856 7.201 1.00 41.78 306 LEU A C 1
ATOM 2441 O O . LEU A 1 306 ? 27.431 21.859 7.219 1.00 41.78 306 LEU A O 1
ATOM 2445 N N . ASN A 1 307 ? 25.523 22.548 6.283 1.00 40.00 307 ASN A N 1
ATOM 2446 C CA . ASN A 1 307 ? 26.176 23.388 5.271 1.00 40.00 307 ASN A CA 1
ATOM 2447 C C . ASN A 1 307 ? 25.795 24.867 5.442 1.00 40.00 307 ASN A C 1
ATOM 2449 O O . ASN A 1 307 ? 25.100 25.462 4.623 1.00 40.00 307 ASN A O 1
ATOM 2453 N N . LYS A 1 308 ? 26.247 25.447 6.556 1.00 43.25 308 LYS A N 1
ATOM 2454 C CA . LYS A 1 308 ? 26.572 26.874 6.671 1.00 43.25 308 LYS A CA 1
ATOM 2455 C C . LYS A 1 308 ? 27.906 26.983 7.405 1.00 43.25 308 LYS A C 1
ATOM 2457 O O . LYS A 1 308 ? 27.935 27.210 8.612 1.00 43.25 308 LYS A O 1
ATOM 2462 N N . LYS A 1 309 ? 28.991 26.758 6.674 1.00 38.19 309 LYS A N 1
ATOM 2463 C CA . LYS A 1 309 ? 30.311 27.330 6.935 1.00 38.19 309 LYS A CA 1
ATOM 2464 C C . LYS A 1 309 ? 30.943 27.657 5.597 1.00 38.19 309 LYS A C 1
ATOM 2466 O O . LYS A 1 309 ? 30.775 26.824 4.682 1.00 38.19 309 LYS A O 1
#

InterPro domains:
  IPR041482 LSDAT, prokaryote [PF18171] (90-288)

pLDDT: mean 83.11, std 18.73, range [37.12, 98.75]

Secondary structure (DSSP, 8-state):
--THHHHHHHHHHHTT----------------HHHHHHHHHHHHT-SEEEEEEE-TTS-EEEEEEEE-S--SS--HHHHHHHHT--S---EEEEES----TT-TT--THHHHHHHHHHHHHTTPEEEE-SB--S-HHHHHHTT--EEEEEEGGG-BPPPSS-SS--TTBBPTT-SEEEEEESTT--TTTTHHHHHHHHHHHHHHHHHHHH-PPPPPEEEEE--SSGGGHHHHHHHHHTT-EEEEESSSHHHHHHHHTPPPS-HHHHHHHT-TT-EEEEES---HHHHHHHHHHHHH---------S---

Organism: NCBI:txid65129